Protein AF-A0A7W1CW77-F1 (afdb_monomer)

pLDDT: mean 70.78, std 20.77, range [27.81, 96.5]

Foldseek 3Di:
DDDDDDDDDDDDDDDDDDDDDDDDPPPPPVVVVPPPPDDDDDDDDDDDDDDDDDDDDDDDDDDDDDDDDDDDDDDDPAAAFPDQDWAFAADDPLWAFAVVVVVCQVVQAWEKAWEFEQDCPPPPDDPPDHGCCQVVVLLVVCCVVQVRYYYHYAYPVAQFDTDNDPGHRDVRHGHCPCVSVVDDAPGWMWTWGDDPPTITGNGTDHDDHDSVSVNVVSVVSSVDPRPFLAPPFQKEWPDWDADPVAFFTFKTKIWRQDQAKDWQAQKKKFWADPVRRHGDVPGFIKGFHDGDIHGHGDMFMEGCDQQDADPVRHTGRYYIDTRPPGGADAQIKMFTAGNVGRGNYIDTD

Sequence (349 aa):
MPDLRRAAGEKSIRRKRKGGSHAGIGVHLVLILGCLLLLAGCGGDESQAPVTPSQSPETTAPADTPESTPTENIEVGEGQAEATMDTPFKLNTDQPVPPNFEEAYGRRARIVVQFYKLDEDSLSYPQGLSVDRKVNKSIERLSSRYPTIEFFSYGIADPGPIGEEDESLQPGEYGTLPAQLGVGITPFVAMLAPSGDEYVVTNLFEGYVPRPVLSQALFDLAAVQVEDNTSDVNVTLDQVQTTDEGGGIEFFSVQNRGVEPVNLQGFTLKVLDPETAQVTPGAPGVTINSDIKVEKGQSVSIGRVPDIVDDEGKRVAGTFEGGTSLDLAPGDQIALLDSGGAVASTISI

Secondary structure (DSSP, 8-state):
------------------------TTSHHHHHHHTTSSS-------------------------PPPP-PPP-----TT--SB-S-EEE---TTS---HHHHHHHHTT--EEEEEE--S--TTTS-TT---THHHHHHHHHHHTT-TTSEEEEEETT-----SSSS-PPPBTB-TTHHHHTT--SSSEEEEEEEETTEEEEEEEEES---HHHHHHHHHHHHHS--S-SB-SS-EEEEEEEE-TTSBSEEEEEEEE-SSS-EE-TT-EEEEBPTTT-SB-TT--EEEE-S--EE-TT-EEEEESSTT-B-TTSPBPSEEEEE-TT--B-TT-EEEEE-SSS-EEEEEE-

Solvent-accessible surface area (backbone atoms only — not comparable to full-atom values): 21711 Å² total; per-residue (Å²): 139,82,88,85,85,91,83,89,83,89,83,88,83,81,86,87,90,84,87,85,81,91,85,79,90,85,59,70,79,65,62,67,69,64,73,81,78,81,88,79,91,85,89,89,87,88,84,86,85,89,84,87,84,89,85,85,82,81,93,80,87,84,81,86,87,81,84,92,76,84,84,72,86,75,81,79,55,96,54,53,53,80,33,81,54,72,38,81,44,76,89,66,80,95,44,43,52,35,68,73,56,53,50,39,57,75,67,55,42,37,38,35,44,34,41,31,47,78,74,84,58,90,85,78,65,67,94,86,70,75,55,28,58,66,48,50,63,32,51,70,64,45,49,84,74,39,86,83,44,48,81,48,75,33,46,77,87,40,44,61,56,74,61,97,62,95,68,76,65,54,98,58,27,39,36,44,47,52,65,78,72,71,58,90,61,72,28,29,40,44,32,36,39,41,51,87,101,41,30,22,34,54,32,35,31,69,48,88,48,49,59,69,52,56,55,45,55,51,49,53,58,68,66,51,76,51,81,57,64,51,35,92,56,46,34,38,64,78,49,76,41,64,32,97,91,54,34,28,68,40,36,36,29,45,28,26,74,39,88,61,70,43,70,48,43,53,19,30,41,32,48,33,40,90,91,74,75,39,76,52,91,87,54,46,33,34,33,25,75,33,91,40,77,36,47,59,70,36,66,48,39,38,12,60,48,70,84,41,64,48,98,88,72,44,66,31,75,33,33,40,46,73,36,88,77,31,70,59,52,82,74,42,40,36,31,37,20,39,69,90,63,23,41,34,27,68,51,72,79

Mean predicted aligned error: 20.77 Å

Structure (mmCIF, N/CA/C/O backbone):
data_AF-A0A7W1CW77-F1
#
_entry.id   AF-A0A7W1CW77-F1
#
loop_
_atom_site.group_PDB
_atom_site.id
_atom_site.type_symbol
_atom_site.label_atom_id
_atom_site.label_alt_id
_atom_site.label_comp_id
_atom_site.label_asym_id
_atom_site.label_entity_id
_atom_site.label_seq_id
_atom_site.pdbx_PDB_ins_code
_atom_site.Cartn_x
_atom_site.Cartn_y
_atom_site.Cartn_z
_atom_site.occupancy
_atom_site.B_iso_or_equiv
_atom_site.auth_seq_id
_atom_site.auth_comp_id
_atom_site.auth_asym_id
_atom_site.auth_atom_id
_atom_site.pdbx_PDB_model_num
ATOM 1 N N . MET A 1 1 ? -8.825 -56.689 -25.215 1.00 32.50 1 MET A N 1
ATOM 2 C CA . MET A 1 1 ? -8.134 -57.949 -24.847 1.00 32.50 1 MET A CA 1
ATOM 3 C C . MET A 1 1 ? -7.945 -58.788 -26.104 1.00 32.50 1 MET A C 1
ATOM 5 O O . MET A 1 1 ? -8.820 -58.674 -26.959 1.00 32.50 1 MET A O 1
ATOM 9 N N . PRO A 1 2 ? -6.914 -59.649 -26.206 1.00 45.81 2 PRO A N 1
ATOM 10 C CA . PRO A 1 2 ? -5.796 -59.857 -25.272 1.00 45.81 2 PRO A CA 1
ATOM 11 C C . PRO A 1 2 ? -4.400 -59.571 -25.889 1.00 45.81 2 PRO A C 1
ATOM 13 O O . PRO A 1 2 ? -4.285 -59.118 -27.024 1.00 45.81 2 PRO A O 1
ATOM 16 N N . ASP A 1 3 ? -3.355 -59.805 -25.092 1.00 39.38 3 ASP A N 1
ATOM 17 C CA . ASP A 1 3 ? -1.914 -59.659 -25.364 1.00 39.38 3 ASP A CA 1
ATOM 18 C C . ASP A 1 3 ? -1.346 -60.505 -26.530 1.00 39.38 3 ASP A C 1
ATOM 20 O O . ASP A 1 3 ? -1.932 -61.520 -26.897 1.00 39.38 3 ASP A O 1
ATOM 24 N N . LEU A 1 4 ? -0.095 -60.209 -26.953 1.00 43.81 4 LEU A N 1
ATOM 25 C CA . LEU A 1 4 ? 1.038 -61.149 -26.743 1.00 43.81 4 LEU A CA 1
ATOM 26 C C . LEU A 1 4 ? 2.463 -60.558 -26.958 1.00 43.81 4 LEU A C 1
ATOM 28 O O . LEU A 1 4 ? 3.046 -60.584 -28.034 1.00 43.81 4 LEU A O 1
ATOM 32 N N . ARG A 1 5 ? 3.044 -60.078 -25.853 1.00 38.16 5 ARG A N 1
ATOM 33 C CA . ARG A 1 5 ? 4.422 -60.308 -25.343 1.00 38.16 5 ARG A CA 1
ATOM 34 C C . ARG A 1 5 ? 5.606 -60.685 -26.290 1.00 38.16 5 ARG A C 1
ATOM 36 O O . ARG A 1 5 ? 5.776 -61.842 -26.650 1.00 38.16 5 ARG A O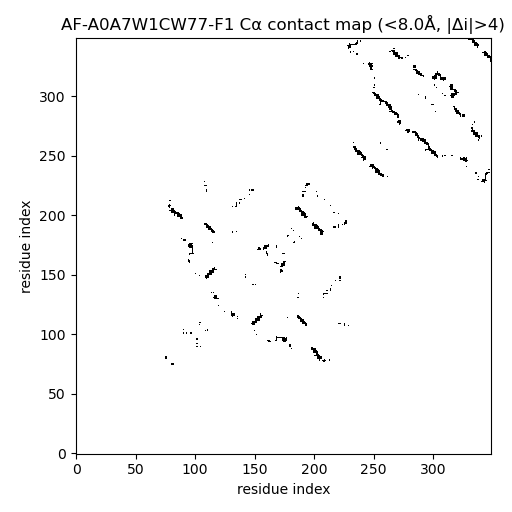 1
ATOM 43 N N . ARG A 1 6 ? 6.602 -59.777 -26.312 1.00 39.69 6 ARG A N 1
ATOM 44 C CA . ARG A 1 6 ? 7.982 -59.946 -25.753 1.00 39.69 6 ARG A CA 1
ATOM 45 C C . ARG A 1 6 ? 9.008 -60.918 -26.402 1.00 39.69 6 ARG A C 1
ATOM 47 O O . ARG A 1 6 ? 9.097 -62.076 -26.008 1.00 39.69 6 ARG A O 1
ATOM 54 N N . ALA A 1 7 ? 9.978 -60.347 -27.130 1.00 38.97 7 ALA A N 1
ATOM 55 C CA . ALA A 1 7 ? 11.424 -60.673 -27.083 1.00 38.97 7 ALA A CA 1
ATOM 56 C C . ALA A 1 7 ? 12.209 -59.429 -27.585 1.00 38.97 7 ALA A C 1
ATOM 58 O O . ALA A 1 7 ? 11.755 -58.806 -28.536 1.00 38.97 7 ALA A O 1
ATOM 59 N N . ALA A 1 8 ? 13.264 -58.875 -26.969 1.00 37.78 8 ALA A N 1
ATOM 60 C CA . ALA A 1 8 ? 14.457 -59.426 -26.303 1.00 37.78 8 ALA A CA 1
ATOM 61 C C . ALA A 1 8 ? 15.460 -60.056 -27.296 1.00 37.78 8 ALA A C 1
ATOM 63 O O . ALA A 1 8 ? 15.286 -61.195 -27.716 1.00 37.78 8 ALA A O 1
ATOM 64 N N . GLY A 1 9 ? 16.508 -59.306 -27.673 1.00 30.89 9 GLY A N 1
ATOM 65 C CA . GLY A 1 9 ? 17.447 -59.690 -28.740 1.00 30.89 9 GLY A CA 1
ATOM 66 C C . GLY A 1 9 ? 18.707 -58.818 -28.809 1.00 30.89 9 GLY A C 1
ATOM 67 O O . GLY A 1 9 ? 18.938 -58.127 -29.795 1.00 30.89 9 GLY A O 1
ATOM 68 N N . GLU A 1 10 ? 19.512 -58.829 -27.749 1.00 35.56 10 GLU A N 1
ATOM 69 C CA . GLU A 1 10 ? 20.797 -58.120 -27.666 1.00 35.56 10 GLU A CA 1
ATOM 70 C C . GLU A 1 10 ? 21.845 -58.679 -28.654 1.00 35.56 10 GLU A C 1
ATOM 72 O O . GLU A 1 10 ? 22.009 -59.899 -28.759 1.00 35.56 10 GLU A O 1
ATOM 77 N N . LYS A 1 11 ? 22.621 -57.806 -29.323 1.00 37.06 11 LYS A N 1
ATOM 78 C CA . LYS A 1 11 ? 23.943 -58.172 -29.871 1.00 37.06 11 LYS A CA 1
ATOM 79 C C . LYS A 1 11 ? 24.846 -56.970 -30.152 1.00 37.06 11 LYS A C 1
ATOM 81 O O . LYS A 1 11 ? 24.487 -56.056 -30.884 1.00 37.06 11 LYS A O 1
ATOM 86 N N . SER A 1 12 ? 26.058 -57.012 -29.604 1.00 34.34 12 SER A N 1
ATOM 87 C CA . SER A 1 12 ? 27.097 -55.992 -29.776 1.00 34.34 12 SER A CA 1
ATOM 88 C C . SER A 1 12 ? 28.084 -56.354 -30.897 1.00 34.34 12 SER A C 1
ATOM 90 O O . SER A 1 12 ? 28.488 -57.509 -31.025 1.00 34.34 12 SER A O 1
ATOM 92 N N . ILE A 1 13 ? 28.540 -55.365 -31.684 1.00 37.94 13 ILE A N 1
ATOM 93 C CA . ILE A 1 13 ? 29.669 -55.530 -32.626 1.00 37.94 13 ILE A CA 1
ATOM 94 C C . ILE A 1 13 ? 30.757 -54.468 -32.393 1.00 37.94 13 ILE A C 1
ATOM 96 O O . ILE A 1 13 ? 30.840 -53.413 -33.011 1.00 37.94 13 ILE A O 1
ATOM 100 N N . ARG A 1 14 ? 31.614 -54.825 -31.439 1.00 32.09 14 ARG A N 1
ATOM 101 C CA . ARG A 1 14 ? 33.058 -54.562 -31.310 1.00 32.09 14 ARG A CA 1
ATOM 102 C C . ARG A 1 14 ? 33.758 -53.729 -32.419 1.00 32.09 14 ARG A C 1
ATOM 104 O O . ARG A 1 14 ? 33.986 -54.217 -33.517 1.00 32.09 14 ARG A O 1
ATOM 111 N N . ARG A 1 15 ? 34.281 -52.561 -32.008 1.00 29.33 15 ARG A N 1
ATOM 112 C CA . ARG A 1 15 ? 35.547 -51.880 -32.410 1.00 29.33 15 ARG A CA 1
ATOM 113 C C . ARG A 1 15 ? 36.090 -52.036 -33.850 1.00 29.33 15 ARG A C 1
ATOM 115 O O . ARG A 1 15 ? 36.536 -53.112 -34.242 1.00 29.33 15 ARG A O 1
ATOM 122 N N . LYS A 1 16 ? 36.463 -50.893 -34.443 1.00 32.47 16 LYS A N 1
ATOM 123 C CA . LYS A 1 16 ? 37.716 -50.755 -35.222 1.00 32.47 16 LYS A CA 1
ATOM 124 C C . LYS A 1 16 ? 38.588 -49.666 -34.576 1.00 32.47 16 LYS A C 1
ATOM 126 O O . LYS A 1 16 ? 38.056 -48.651 -34.143 1.00 32.47 16 LYS A O 1
ATOM 131 N N . ARG A 1 17 ? 39.904 -49.891 -34.431 1.00 31.53 17 ARG A N 1
ATOM 132 C CA . ARG A 1 17 ? 40.830 -49.007 -33.682 1.00 31.53 17 ARG A CA 1
ATOM 133 C C . ARG A 1 17 ? 42.074 -48.676 -34.517 1.00 31.53 17 ARG A C 1
ATOM 135 O O . ARG A 1 17 ? 42.871 -49.566 -34.796 1.00 31.53 17 ARG A O 1
ATOM 142 N N . LYS A 1 18 ? 42.233 -47.400 -34.868 1.00 34.19 18 LYS A N 1
ATOM 143 C CA . LYS A 1 18 ? 43.434 -46.710 -35.385 1.00 34.19 18 LYS A CA 1
ATOM 144 C C . LYS A 1 18 ? 43.168 -45.207 -35.180 1.00 34.19 18 LYS A C 1
ATOM 146 O O . LYS A 1 18 ? 42.044 -44.794 -35.422 1.00 34.19 18 LYS A O 1
ATOM 151 N N . GLY A 1 19 ? 44.097 -44.362 -34.744 1.00 30.08 19 GLY A N 1
ATOM 152 C CA . GLY A 1 19 ? 45.458 -44.610 -34.258 1.00 30.08 19 GLY A CA 1
ATOM 153 C C . GLY A 1 19 ? 46.286 -43.327 -34.384 1.00 30.08 19 GLY A C 1
ATOM 154 O O . GLY A 1 19 ? 46.505 -42.879 -35.501 1.00 30.08 19 GLY A O 1
ATOM 155 N N . GLY A 1 20 ? 46.719 -42.743 -33.265 1.00 31.25 20 GLY A N 1
ATOM 156 C CA . GLY A 1 20 ? 47.466 -41.480 -33.205 1.00 31.25 20 GLY A CA 1
ATOM 157 C C . GLY A 1 20 ? 48.067 -41.281 -31.809 1.00 31.25 20 GLY A C 1
ATOM 158 O O . GLY A 1 20 ? 47.538 -41.833 -30.842 1.00 31.25 20 GLY A O 1
ATOM 159 N N . SER A 1 21 ? 49.191 -40.568 -31.716 1.00 35.22 21 SER A N 1
ATOM 160 C CA . SER A 1 21 ? 50.096 -40.613 -30.556 1.00 35.22 21 SER A CA 1
ATOM 161 C C . SER A 1 21 ? 50.156 -39.323 -29.734 1.00 35.22 21 SER A C 1
ATOM 163 O O . SER A 1 21 ? 50.112 -38.228 -30.276 1.00 35.22 21 SER A O 1
ATOM 165 N N . HIS A 1 22 ? 50.352 -39.515 -28.426 1.00 38.09 22 HIS A N 1
ATOM 166 C CA . HIS A 1 22 ? 51.138 -38.710 -27.478 1.00 38.09 22 HIS A CA 1
ATOM 167 C C . HIS A 1 22 ? 51.534 -37.258 -27.841 1.00 38.09 22 HIS A C 1
ATOM 169 O O . HIS A 1 22 ? 52.482 -37.049 -28.592 1.00 38.09 22 HIS A O 1
ATOM 175 N N . ALA A 1 23 ? 50.970 -36.291 -27.107 1.00 40.06 23 ALA A N 1
ATOM 176 C CA . ALA A 1 23 ? 51.664 -35.108 -26.567 1.00 40.06 23 ALA A CA 1
ATOM 177 C C . ALA A 1 23 ? 50.816 -34.478 -25.433 1.00 40.06 23 ALA A C 1
ATOM 179 O O . ALA A 1 23 ? 49.601 -34.654 -25.430 1.00 40.06 23 ALA A O 1
ATOM 180 N N . GLY A 1 24 ? 51.424 -33.747 -24.481 1.00 41.81 24 GLY A N 1
ATOM 181 C CA . GLY A 1 24 ? 50.700 -32.751 -23.657 1.00 41.81 24 GLY A CA 1
ATOM 182 C C . GLY A 1 24 ? 50.803 -32.815 -22.120 1.00 41.81 24 GLY A C 1
ATOM 183 O O . GLY A 1 24 ? 50.672 -31.781 -21.479 1.00 41.81 24 GLY A O 1
ATOM 184 N N . ILE A 1 25 ? 51.084 -33.963 -21.491 1.00 49.53 25 ILE A N 1
ATOM 185 C CA . ILE A 1 25 ? 50.976 -34.107 -20.011 1.00 49.53 25 ILE A CA 1
ATOM 186 C C . ILE A 1 25 ? 52.221 -33.574 -19.244 1.00 49.53 25 ILE A C 1
ATOM 188 O O . ILE A 1 25 ? 52.264 -33.568 -18.019 1.00 49.53 25 ILE A O 1
ATOM 192 N N . GLY A 1 26 ? 53.244 -33.075 -19.948 1.00 44.78 26 GLY A N 1
ATOM 193 C CA . GLY A 1 26 ? 54.562 -32.747 -19.377 1.00 44.78 26 GLY A CA 1
ATOM 194 C C . GLY A 1 26 ? 54.811 -31.304 -18.909 1.00 44.78 26 GLY A C 1
ATOM 195 O O . GLY A 1 26 ? 55.956 -31.000 -18.595 1.00 44.78 26 GLY A O 1
ATOM 196 N N . VAL A 1 27 ? 53.815 -30.406 -18.899 1.00 49.03 27 VAL A N 1
ATOM 197 C CA . VAL A 1 27 ? 54.055 -28.949 -18.716 1.00 49.03 27 VAL A CA 1
ATOM 198 C C . VAL A 1 27 ? 53.512 -28.377 -17.396 1.00 49.03 27 VAL A C 1
ATOM 200 O O . VAL A 1 27 ? 54.157 -27.528 -16.785 1.00 49.03 27 VAL A O 1
ATOM 203 N N . HIS A 1 28 ? 52.364 -28.846 -16.898 1.00 46.53 28 HIS A N 1
ATOM 204 C CA . HIS A 1 28 ? 51.680 -28.188 -15.770 1.00 46.53 28 HIS A CA 1
ATOM 205 C C . HIS A 1 28 ? 52.326 -28.385 -14.385 1.00 46.53 28 HIS A C 1
ATOM 207 O O . HIS A 1 28 ? 52.021 -27.628 -13.468 1.00 46.53 28 HIS A O 1
ATOM 213 N N . LEU A 1 29 ? 53.228 -29.358 -14.214 1.00 46.12 29 LEU A N 1
ATOM 214 C CA . LEU A 1 29 ? 53.777 -29.711 -12.893 1.00 46.12 29 LEU A CA 1
ATOM 215 C C . LEU A 1 29 ? 54.950 -28.810 -12.451 1.00 46.12 29 LEU A C 1
ATOM 217 O O . LEU A 1 29 ? 55.228 -28.708 -11.262 1.00 46.12 29 LEU A O 1
ATOM 221 N N . VAL A 1 30 ? 55.608 -28.107 -13.382 1.00 52.41 30 VAL A N 1
ATOM 222 C CA . VAL A 1 30 ? 56.720 -27.184 -13.065 1.00 52.41 30 VAL A CA 1
ATOM 223 C C . VAL A 1 30 ? 56.210 -25.802 -12.636 1.00 52.41 30 VAL A C 1
ATOM 225 O O . VAL A 1 30 ? 56.800 -25.163 -11.771 1.00 52.41 30 VAL A O 1
ATOM 228 N N . LEU A 1 31 ? 55.093 -25.345 -13.211 1.00 48.19 31 LEU A N 1
ATOM 229 C CA . LEU A 1 31 ? 54.607 -23.969 -13.047 1.00 48.19 31 LEU A CA 1
ATOM 230 C C . LEU A 1 31 ? 53.984 -23.723 -11.657 1.00 48.19 31 LEU A C 1
ATOM 232 O O . LEU A 1 31 ? 54.137 -22.646 -11.092 1.00 48.19 31 LEU A O 1
ATOM 236 N N . ILE A 1 32 ? 53.365 -24.748 -11.060 1.00 55.66 32 ILE A N 1
ATOM 237 C CA . ILE A 1 32 ? 52.735 -24.668 -9.727 1.00 55.66 32 ILE A CA 1
ATOM 238 C C . ILE A 1 32 ? 53.777 -24.534 -8.599 1.00 55.66 32 ILE A C 1
ATOM 240 O O . ILE A 1 32 ? 53.505 -23.900 -7.582 1.00 55.66 32 ILE A O 1
ATOM 244 N N . LEU A 1 33 ? 54.986 -25.080 -8.776 1.00 46.88 33 LEU A N 1
ATOM 245 C CA . LEU A 1 33 ? 56.033 -25.053 -7.747 1.00 46.88 33 LEU A CA 1
ATOM 246 C C . LEU A 1 33 ? 56.747 -23.688 -7.643 1.00 46.88 33 LEU A C 1
ATOM 248 O O . LEU A 1 33 ? 57.357 -23.396 -6.618 1.00 46.88 33 LEU A O 1
ATOM 252 N N . GLY A 1 34 ? 56.658 -22.840 -8.676 1.00 47.44 34 GLY A N 1
ATOM 253 C CA . GLY A 1 34 ? 57.331 -21.534 -8.714 1.00 47.44 34 GLY A CA 1
ATOM 254 C C . GLY A 1 34 ? 56.632 -20.417 -7.928 1.00 47.44 34 GLY A C 1
ATOM 255 O O . GLY A 1 34 ? 57.296 -19.507 -7.441 1.00 47.44 34 GLY A O 1
ATOM 256 N N . CYS A 1 35 ? 55.306 -20.473 -7.770 1.00 46.19 35 CYS A N 1
ATOM 257 C CA . CYS A 1 35 ? 54.532 -19.376 -7.169 1.00 46.19 35 CYS A CA 1
ATOM 258 C C . CYS A 1 35 ? 54.482 -19.390 -5.628 1.00 46.19 35 CYS A C 1
ATOM 260 O O . CYS A 1 35 ? 54.032 -18.417 -5.031 1.00 46.19 35 CYS A O 1
ATOM 262 N N . LEU A 1 36 ? 54.943 -20.460 -4.972 1.00 46.31 36 LEU A N 1
ATOM 263 C CA . LEU A 1 36 ? 54.823 -20.657 -3.516 1.00 46.31 36 LEU A CA 1
ATOM 264 C C . LEU A 1 36 ? 56.003 -20.108 -2.682 1.00 46.31 36 LEU A C 1
ATOM 266 O O . LEU A 1 36 ? 56.077 -20.386 -1.488 1.00 46.31 36 LEU A O 1
ATOM 270 N N . LEU A 1 37 ? 56.929 -19.346 -3.281 1.00 51.22 37 LEU A N 1
ATOM 271 C CA . LEU A 1 37 ? 58.212 -18.972 -2.654 1.00 51.22 37 LEU A CA 1
ATOM 272 C C . LEU A 1 37 ? 58.570 -17.469 -2.680 1.00 51.22 37 LEU A C 1
ATOM 274 O O . LEU A 1 37 ? 59.718 -17.131 -2.408 1.00 51.22 37 LEU A O 1
ATOM 278 N N . LEU A 1 38 ? 57.635 -16.558 -2.994 1.00 51.00 38 LEU A N 1
ATOM 279 C CA . LEU A 1 38 ? 57.971 -15.137 -3.242 1.00 51.00 38 LEU A CA 1
ATOM 280 C C . LEU A 1 38 ? 57.310 -14.067 -2.351 1.00 51.00 38 LEU A C 1
ATOM 282 O O . LEU A 1 38 ? 57.686 -12.906 -2.476 1.00 51.00 38 LEU A O 1
ATOM 286 N N . LEU A 1 39 ? 56.382 -14.400 -1.445 1.00 48.44 39 LEU A N 1
ATOM 287 C CA . LEU A 1 39 ? 55.733 -13.409 -0.561 1.00 48.44 39 LEU A CA 1
ATOM 288 C C . LEU A 1 39 ? 55.654 -13.872 0.903 1.00 48.44 39 LEU A C 1
ATOM 290 O O . LEU A 1 39 ? 54.583 -13.937 1.501 1.00 48.44 39 LEU A O 1
ATOM 294 N N . ALA A 1 40 ? 56.812 -14.176 1.492 1.00 47.56 40 ALA A N 1
ATOM 295 C CA . ALA A 1 40 ? 56.950 -14.412 2.927 1.00 47.56 40 ALA A CA 1
ATOM 296 C C . ALA A 1 40 ? 58.157 -13.645 3.502 1.00 47.56 40 ALA A C 1
ATOM 298 O O . ALA A 1 40 ? 59.298 -13.962 3.178 1.00 47.56 40 ALA A O 1
ATOM 299 N N . GLY A 1 41 ? 57.891 -12.690 4.404 1.00 33.09 41 GLY A N 1
ATOM 300 C CA . GLY A 1 41 ? 58.867 -12.197 5.388 1.00 33.09 41 GLY A CA 1
ATOM 301 C C . GLY A 1 41 ? 59.519 -10.827 5.147 1.00 33.09 41 GLY A C 1
ATOM 302 O O . GLY A 1 41 ? 60.635 -10.764 4.646 1.00 33.09 41 GLY A O 1
ATOM 303 N N . CYS A 1 42 ? 58.879 -9.758 5.641 1.00 48.28 42 CYS A N 1
ATOM 304 C CA . CYS A 1 42 ? 59.505 -8.636 6.374 1.00 48.28 42 CYS A CA 1
ATOM 305 C C . CYS A 1 42 ? 58.383 -7.749 6.978 1.00 48.28 42 CYS A C 1
ATOM 307 O O . CYS A 1 42 ? 57.418 -7.482 6.270 1.00 48.28 42 CYS A O 1
ATOM 309 N N . GLY A 1 43 ? 58.387 -7.265 8.228 1.00 30.27 43 GLY A N 1
ATOM 310 C CA . GLY A 1 43 ? 59.299 -7.505 9.356 1.00 30.27 43 GLY A CA 1
ATOM 311 C C . GLY A 1 43 ? 59.677 -6.213 10.102 1.00 30.27 43 GLY A C 1
ATOM 312 O O . GLY A 1 43 ? 60.627 -5.555 9.691 1.00 30.27 43 GLY A O 1
ATOM 313 N N . GLY A 1 44 ? 58.983 -5.858 11.195 1.00 27.81 44 GLY A N 1
ATOM 314 C CA . GLY A 1 44 ? 59.345 -4.705 12.043 1.00 27.81 44 GLY A CA 1
ATOM 315 C C . GLY A 1 44 ? 58.270 -4.274 13.058 1.00 27.81 44 GLY A C 1
ATOM 316 O O . GLY A 1 44 ? 57.089 -4.293 12.737 1.00 27.81 44 GLY A O 1
ATOM 317 N N . ASP A 1 45 ? 58.720 -3.871 14.250 1.00 36.62 45 ASP A N 1
ATOM 318 C CA . ASP A 1 45 ? 57.976 -3.435 15.456 1.00 36.62 45 ASP A CA 1
ATOM 319 C C . ASP A 1 45 ? 58.869 -2.385 16.192 1.00 36.62 45 ASP A C 1
ATOM 321 O O . ASP A 1 45 ? 59.972 -2.112 15.709 1.00 36.62 45 ASP A O 1
ATOM 325 N N . GLU A 1 46 ? 58.545 -1.701 17.299 1.00 38.03 46 GLU A N 1
ATOM 326 C CA . GLU A 1 46 ? 57.492 -1.808 18.335 1.00 38.03 46 GLU A CA 1
ATOM 327 C C . GLU A 1 46 ? 56.914 -0.405 18.668 1.00 38.03 46 GLU A C 1
ATOM 329 O O . GLU A 1 46 ? 57.612 0.582 18.424 1.00 38.03 46 GLU A O 1
ATOM 334 N N . SER A 1 47 ? 55.738 -0.292 19.331 1.00 34.38 47 SER A N 1
ATOM 335 C CA . SER A 1 47 ? 55.528 0.538 20.565 1.00 34.38 47 SER A CA 1
ATOM 336 C C . SER A 1 47 ? 54.063 0.863 20.959 1.00 34.38 47 SER A C 1
ATOM 338 O O . SER A 1 47 ? 53.314 1.471 20.206 1.00 34.38 47 SER A O 1
ATOM 340 N N . GLN A 1 48 ? 53.730 0.541 22.219 1.00 35.31 48 GLN A N 1
ATOM 341 C CA . GLN A 1 48 ? 52.801 1.171 23.194 1.00 35.31 48 GLN A CA 1
ATOM 342 C C . GLN A 1 48 ? 51.600 2.073 22.780 1.00 35.31 48 GLN A C 1
ATOM 344 O O . GLN A 1 48 ? 51.750 3.154 22.221 1.00 35.31 48 GLN A O 1
ATOM 349 N N . ALA A 1 49 ? 50.421 1.727 23.322 1.00 38.84 49 ALA A N 1
ATOM 350 C CA . ALA A 1 49 ? 49.304 2.635 23.672 1.00 38.84 49 ALA A CA 1
ATOM 351 C C . ALA A 1 49 ? 49.488 3.211 25.112 1.00 38.84 49 ALA A C 1
ATOM 353 O O . ALA A 1 49 ? 50.384 2.706 25.803 1.00 38.84 49 ALA A O 1
ATOM 354 N N . PRO A 1 50 ? 48.665 4.159 25.654 1.00 47.09 50 PRO A N 1
ATOM 355 C CA . PRO A 1 50 ? 47.396 4.776 25.188 1.00 47.09 50 PRO A CA 1
ATOM 356 C C . PRO A 1 50 ? 47.515 6.340 25.063 1.00 47.09 50 PRO A C 1
ATOM 358 O O . PRO A 1 50 ? 48.619 6.788 24.786 1.00 47.09 50 PRO A O 1
ATOM 361 N N . VAL A 1 51 ? 46.535 7.271 25.166 1.00 33.53 51 VAL A N 1
ATOM 362 C CA . VAL A 1 51 ? 45.169 7.356 25.765 1.00 33.53 51 VAL A CA 1
ATOM 363 C C . VAL A 1 51 ? 44.301 8.466 25.117 1.00 33.53 51 VAL A C 1
ATOM 365 O O . VAL A 1 51 ? 44.830 9.444 24.599 1.00 33.53 51 VAL A O 1
ATOM 368 N N . THR A 1 52 ? 42.970 8.367 25.251 1.00 34.56 52 THR A N 1
ATOM 369 C CA . THR A 1 52 ? 41.954 9.440 25.054 1.00 34.56 52 THR A CA 1
ATOM 370 C C . THR A 1 52 ? 41.770 10.256 26.359 1.00 34.56 52 THR A C 1
ATOM 372 O O . THR A 1 52 ? 41.956 9.655 27.422 1.00 34.56 52 THR A O 1
ATOM 375 N N . PRO A 1 53 ? 41.391 11.566 26.358 1.00 41.31 53 PRO A N 1
ATOM 376 C CA . PRO A 1 53 ? 40.071 12.014 25.864 1.00 41.31 53 PRO A CA 1
ATOM 377 C C . PRO A 1 53 ? 39.959 13.432 25.224 1.00 41.31 53 PRO A C 1
ATOM 379 O O . PRO A 1 53 ? 40.738 14.330 25.505 1.00 41.31 53 PRO A O 1
ATOM 382 N N . SER A 1 54 ? 38.857 13.624 24.481 1.00 36.50 54 SER A N 1
ATOM 383 C CA . SER A 1 54 ? 38.046 14.854 24.307 1.00 36.50 54 SER A CA 1
ATOM 384 C C . SER A 1 54 ? 38.690 16.213 23.957 1.00 36.50 54 SER A C 1
ATOM 386 O O . SER A 1 54 ? 39.316 16.860 24.795 1.00 36.50 54 SER A O 1
ATOM 388 N N . GLN A 1 55 ? 38.305 16.754 22.793 1.00 32.72 55 GLN A N 1
ATOM 389 C CA . GLN A 1 55 ? 38.042 18.190 22.619 1.00 32.72 55 GLN A CA 1
ATOM 390 C C . GLN A 1 55 ? 36.992 18.423 21.516 1.00 32.72 55 GLN A C 1
ATOM 392 O O . GLN A 1 55 ? 37.005 17.752 20.488 1.00 32.72 55 GLN A O 1
ATOM 397 N N . SER A 1 56 ? 36.088 19.378 21.747 1.00 39.22 56 SER A N 1
ATOM 398 C CA . SER A 1 56 ? 35.189 19.978 20.747 1.00 39.22 56 SER A CA 1
ATOM 399 C C . SER A 1 56 ? 35.690 21.394 20.446 1.00 39.22 56 SER A C 1
ATOM 401 O O . SER A 1 56 ? 36.310 21.995 21.332 1.00 39.22 56 SER A O 1
ATOM 403 N N . PRO A 1 57 ? 35.438 21.935 19.242 1.00 41.16 57 PRO A N 1
ATOM 404 C CA . PRO A 1 57 ? 34.749 23.227 19.236 1.00 41.16 57 PRO A CA 1
ATOM 405 C C . PRO A 1 57 ? 33.700 23.434 18.122 1.00 41.16 57 PRO A C 1
ATOM 407 O O . PRO A 1 57 ? 33.908 23.121 16.956 1.00 41.16 57 PRO A O 1
ATOM 410 N N . GLU A 1 58 ? 32.613 24.079 18.548 1.00 29.73 58 GLU A N 1
ATOM 411 C CA . GLU A 1 58 ? 31.940 25.232 17.920 1.00 29.73 58 GLU A CA 1
ATOM 412 C C . GLU A 1 58 ? 31.354 25.149 16.495 1.00 29.73 58 GLU A C 1
ATOM 414 O O . GLU A 1 58 ? 32.022 25.231 15.466 1.00 29.73 58 GLU A O 1
ATOM 419 N N . THR A 1 59 ? 30.019 25.206 16.477 1.00 38.16 59 THR A N 1
ATOM 420 C CA . THR A 1 59 ? 29.176 25.720 15.392 1.00 38.16 59 THR A CA 1
ATOM 421 C C . THR A 1 59 ? 29.729 27.007 14.773 1.00 38.16 59 THR A C 1
ATOM 423 O O . THR A 1 59 ? 29.861 28.018 15.459 1.00 38.16 59 THR A O 1
ATOM 426 N N . THR A 1 60 ? 29.917 27.016 13.453 1.00 31.34 60 THR A N 1
ATOM 427 C CA . THR A 1 60 ? 30.084 28.245 12.659 1.00 31.34 60 THR A CA 1
ATOM 428 C C . THR A 1 60 ? 29.017 28.283 11.570 1.00 31.34 60 THR A C 1
ATOM 430 O O . THR A 1 60 ? 28.928 27.360 10.766 1.00 31.34 60 THR A O 1
ATOM 433 N N . ALA A 1 61 ? 28.214 29.347 11.534 1.00 39.72 61 ALA A N 1
ATOM 434 C CA . ALA A 1 61 ? 27.252 29.594 10.464 1.00 39.72 61 ALA A CA 1
ATOM 435 C C . ALA A 1 61 ? 27.830 30.600 9.453 1.00 39.72 61 ALA A C 1
ATOM 437 O O . ALA A 1 61 ? 28.354 31.632 9.879 1.00 39.72 61 ALA A O 1
ATOM 438 N N . PRO A 1 62 ? 27.689 30.363 8.140 1.00 37.50 62 PRO A N 1
ATOM 439 C CA . PRO A 1 62 ? 27.773 31.402 7.121 1.00 37.50 62 PRO A CA 1
ATOM 440 C C . PRO A 1 62 ? 26.374 31.894 6.727 1.00 37.50 62 PRO A C 1
ATOM 442 O O . PRO A 1 62 ? 25.424 31.116 6.650 1.00 37.50 62 PRO A O 1
ATOM 445 N N . ALA A 1 63 ? 26.273 33.187 6.433 1.00 37.75 63 ALA A N 1
ATOM 446 C CA . ALA A 1 63 ? 25.195 33.749 5.626 1.00 37.75 63 ALA A CA 1
ATOM 447 C C . ALA A 1 63 ? 25.688 33.961 4.176 1.00 37.75 63 ALA A C 1
ATOM 449 O O . ALA A 1 63 ? 26.812 33.590 3.841 1.00 37.75 63 ALA A O 1
ATOM 450 N N . ASP A 1 64 ? 24.851 34.624 3.379 1.00 30.20 64 ASP A N 1
ATOM 451 C CA . ASP A 1 64 ? 25.120 35.215 2.062 1.00 30.20 64 ASP A CA 1
ATOM 452 C C . ASP A 1 64 ? 25.196 34.273 0.840 1.00 30.20 64 ASP A C 1
ATOM 454 O O . ASP A 1 64 ? 26.133 33.512 0.604 1.00 30.20 64 ASP A O 1
ATOM 458 N N . THR A 1 65 ? 24.163 34.418 0.008 1.00 38.72 65 THR A N 1
ATOM 459 C CA . THR A 1 65 ? 23.952 33.814 -1.312 1.00 38.72 65 THR A CA 1
ATOM 460 C C . THR A 1 65 ? 24.834 34.452 -2.399 1.00 38.72 65 THR A C 1
ATOM 462 O O . THR A 1 65 ? 24.860 35.680 -2.495 1.00 38.72 65 THR A O 1
ATOM 465 N N . PRO A 1 66 ? 25.446 33.665 -3.305 1.00 32.56 66 PRO A N 1
ATOM 466 C CA . PRO A 1 66 ? 25.885 34.116 -4.629 1.00 32.56 66 PRO A CA 1
ATOM 467 C C . PRO A 1 66 ? 24.863 33.773 -5.733 1.00 32.56 66 PRO A C 1
ATOM 469 O O . PRO A 1 66 ? 24.068 32.845 -5.602 1.00 32.56 66 PRO A O 1
ATOM 472 N N . GLU A 1 67 ? 24.891 34.525 -6.834 1.00 30.05 67 GLU A N 1
ATOM 473 C CA . GLU A 1 67 ? 23.929 34.429 -7.944 1.00 30.05 67 GLU A CA 1
ATOM 474 C C . GLU A 1 67 ? 24.118 33.207 -8.866 1.00 30.05 67 GLU A C 1
ATOM 476 O O . GLU A 1 67 ? 25.192 32.616 -8.965 1.00 30.05 67 GLU A O 1
ATOM 481 N N . SER A 1 68 ? 23.053 32.870 -9.599 1.00 38.84 68 SER A N 1
ATOM 482 C CA . SER A 1 68 ? 22.977 31.746 -10.535 1.00 38.84 68 SER A CA 1
ATOM 483 C C . SER A 1 68 ? 23.962 31.830 -11.709 1.00 38.84 68 SER A C 1
ATOM 485 O O . SER A 1 68 ? 24.046 32.838 -12.408 1.00 38.84 68 SER A O 1
ATOM 487 N N . THR A 1 69 ? 24.603 30.711 -12.041 1.00 28.61 69 THR A N 1
ATOM 488 C CA . THR A 1 69 ? 25.076 30.377 -13.404 1.00 28.61 69 THR A CA 1
ATOM 489 C C . THR A 1 69 ? 25.035 28.842 -13.569 1.00 28.61 69 THR A C 1
ATOM 491 O O . THR A 1 69 ? 24.825 28.154 -12.569 1.00 28.61 69 THR A O 1
ATOM 494 N N . PRO A 1 70 ? 25.058 28.283 -14.796 1.00 31.92 70 PRO A N 1
ATOM 495 C CA . PRO A 1 70 ? 24.460 26.973 -15.060 1.00 31.92 70 PRO A CA 1
ATOM 496 C C . PRO A 1 70 ? 25.263 25.809 -14.477 1.00 31.92 70 PRO A C 1
ATOM 498 O O . PRO A 1 70 ? 26.491 25.815 -14.509 1.00 31.92 70 PRO A O 1
ATOM 501 N N . THR A 1 71 ? 24.545 24.785 -14.014 1.00 33.62 71 THR A N 1
ATOM 502 C CA . THR A 1 71 ? 25.112 23.516 -13.550 1.00 33.62 71 THR A CA 1
ATOM 503 C C . THR A 1 71 ? 25.927 22.863 -14.668 1.00 33.62 71 THR A C 1
ATOM 505 O O . THR A 1 71 ? 25.384 22.546 -15.727 1.00 33.62 71 THR A O 1
ATOM 508 N N . GLU A 1 72 ? 27.228 22.664 -14.447 1.00 32.59 72 GLU A N 1
ATOM 509 C CA . GLU A 1 72 ? 28.048 21.820 -15.319 1.00 32.59 72 GLU A CA 1
ATOM 510 C C . GLU A 1 72 ? 27.587 20.358 -15.241 1.00 32.59 72 GLU A C 1
ATOM 512 O O . GLU A 1 72 ? 27.051 19.911 -14.226 1.00 32.59 72 GLU A O 1
ATOM 517 N N . ASN A 1 73 ? 27.826 19.601 -16.314 1.00 41.12 73 ASN A N 1
ATOM 518 C CA . ASN A 1 73 ? 27.536 18.170 -16.355 1.00 41.12 73 ASN A CA 1
ATOM 519 C C . ASN A 1 73 ? 28.389 17.445 -15.301 1.00 41.12 73 ASN A C 1
ATOM 521 O O . ASN A 1 73 ? 29.593 17.268 -15.495 1.00 41.12 73 ASN A O 1
ATOM 525 N N . ILE A 1 74 ? 27.771 17.012 -14.202 1.00 38.59 74 ILE A N 1
ATOM 526 C CA . ILE A 1 74 ? 28.427 16.140 -13.226 1.00 38.59 74 ILE A CA 1
ATOM 527 C C . ILE A 1 74 ? 28.599 14.766 -13.882 1.00 38.59 74 ILE A C 1
ATOM 529 O O . ILE A 1 74 ? 27.626 14.149 -14.308 1.00 38.59 74 ILE A O 1
ATOM 533 N N . GLU A 1 75 ? 29.842 14.298 -13.987 1.00 40.38 75 GLU A N 1
ATOM 534 C CA . GLU A 1 75 ? 30.170 12.995 -14.567 1.00 40.38 75 GLU A CA 1
ATOM 535 C C . GLU A 1 75 ? 29.680 11.875 -13.631 1.00 40.38 75 GLU A C 1
ATOM 537 O O . GLU A 1 75 ? 30.295 11.594 -12.601 1.00 40.38 75 GLU A O 1
ATOM 542 N N . VAL A 1 76 ? 28.533 11.272 -13.962 1.00 48.19 76 VAL A N 1
ATOM 543 C CA . VAL A 1 76 ? 27.911 10.195 -13.178 1.00 48.19 76 VAL A CA 1
ATOM 544 C C . VAL A 1 76 ? 28.809 8.954 -13.220 1.00 48.19 76 VAL A C 1
ATOM 546 O O . VAL A 1 76 ? 29.026 8.360 -14.277 1.00 48.19 76 VAL A O 1
ATOM 549 N N . GLY A 1 77 ? 29.341 8.543 -12.066 1.00 41.72 77 GLY A N 1
ATOM 550 C CA . GLY A 1 77 ? 30.182 7.351 -11.959 1.00 41.72 77 GLY A CA 1
ATOM 551 C C . GLY A 1 77 ? 29.399 6.052 -12.181 1.00 41.72 77 GLY A C 1
ATOM 552 O O . GLY A 1 77 ? 28.214 5.973 -11.859 1.00 41.72 77 GLY A O 1
ATOM 553 N N . GLU A 1 78 ? 30.066 5.005 -12.694 1.00 46.03 78 GLU A N 1
ATOM 554 C CA . GLU A 1 78 ? 29.436 3.711 -13.014 1.00 46.03 78 GLU A CA 1
ATOM 555 C C . GLU A 1 78 ? 28.585 3.155 -11.852 1.00 46.03 78 GLU A C 1
ATOM 557 O O . GLU A 1 78 ? 29.100 2.613 -10.871 1.00 46.03 78 GLU A O 1
ATOM 562 N N . GLY A 1 79 ? 27.258 3.221 -12.001 1.00 49.50 79 GLY A N 1
ATOM 563 C CA . GLY A 1 79 ? 26.308 2.687 -11.027 1.00 49.50 79 GLY A CA 1
ATOM 564 C C . GLY A 1 79 ? 25.916 3.635 -9.891 1.00 49.50 79 GLY A C 1
ATOM 565 O O . GLY A 1 79 ? 25.373 3.152 -8.900 1.00 49.50 79 GLY A O 1
ATOM 566 N N . GLN A 1 80 ? 26.158 4.942 -10.009 1.00 51.31 80 GLN A N 1
ATOM 567 C CA . GLN A 1 80 ? 25.419 5.945 -9.234 1.00 51.31 80 GLN A CA 1
ATOM 568 C C . GLN A 1 80 ? 24.010 6.147 -9.827 1.00 51.31 80 GLN A 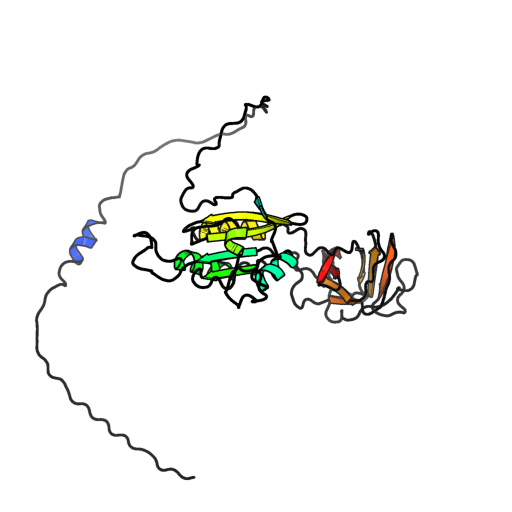C 1
ATOM 570 O O . GLN A 1 80 ? 23.789 5.862 -11.002 1.00 51.31 80 GLN A O 1
ATOM 575 N N . ALA A 1 81 ? 23.054 6.612 -9.019 1.00 57.72 81 ALA A N 1
ATOM 576 C CA . ALA A 1 81 ? 21.765 7.086 -9.525 1.00 57.72 81 ALA A CA 1
ATOM 577 C C . ALA A 1 81 ? 21.913 8.527 -10.035 1.00 57.72 81 ALA A C 1
ATOM 579 O O . ALA A 1 81 ? 22.608 9.331 -9.408 1.00 57.72 81 ALA A O 1
ATOM 580 N N . GLU A 1 82 ? 21.253 8.858 -11.143 1.00 58.78 82 GLU A N 1
ATOM 581 C CA . GLU A 1 82 ? 21.260 10.214 -11.707 1.00 58.78 82 GLU A CA 1
ATOM 582 C C . GLU A 1 82 ? 20.357 11.146 -10.889 1.00 58.78 82 GLU A C 1
ATOM 584 O O . GLU A 1 82 ? 20.745 12.267 -10.561 1.00 58.78 82 GLU A O 1
ATOM 589 N N . ALA A 1 83 ? 19.202 10.637 -10.448 1.00 58.09 83 ALA A N 1
ATOM 590 C CA . ALA A 1 83 ? 18.426 11.241 -9.372 1.00 58.09 83 ALA A CA 1
ATOM 591 C C . ALA A 1 83 ? 18.824 10.609 -8.028 1.00 58.09 83 ALA A C 1
ATOM 593 O O . ALA A 1 83 ? 18.562 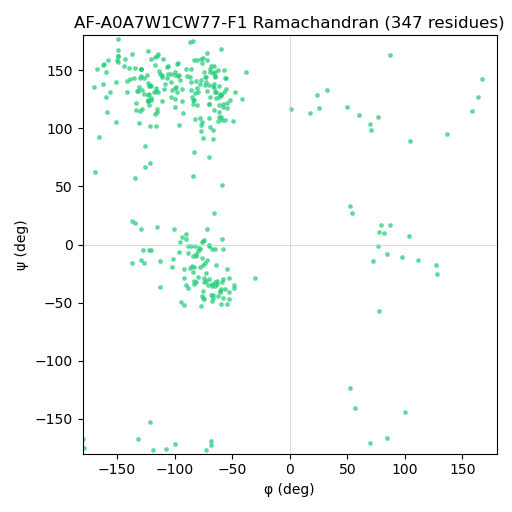9.432 -7.786 1.00 58.09 83 ALA A O 1
ATOM 594 N N . THR A 1 84 ? 19.443 11.413 -7.160 1.00 53.66 84 THR A N 1
ATOM 595 C CA . THR A 1 84 ? 19.645 11.143 -5.716 1.00 53.66 84 THR A CA 1
ATOM 596 C C . THR A 1 84 ? 18.890 12.153 -4.837 1.00 53.66 84 THR A C 1
ATOM 598 O O . THR A 1 84 ? 19.146 12.276 -3.641 1.00 53.66 84 THR A O 1
ATOM 601 N N . MET A 1 85 ? 17.960 12.892 -5.445 1.00 58.44 85 MET A N 1
ATOM 602 C CA . MET A 1 85 ? 17.002 13.779 -4.795 1.00 58.44 85 MET A CA 1
ATOM 603 C C . MET A 1 85 ? 15.609 13.414 -5.299 1.00 58.44 85 MET A C 1
ATOM 605 O O . MET A 1 85 ? 15.415 13.263 -6.509 1.00 58.44 85 MET A O 1
ATOM 609 N N . ASP A 1 86 ? 14.663 13.292 -4.370 1.00 76.06 86 ASP A N 1
ATOM 610 C CA . ASP A 1 86 ? 13.280 12.908 -4.644 1.00 76.06 86 ASP A CA 1
ATOM 611 C C . ASP A 1 86 ? 12.642 13.864 -5.659 1.00 76.06 86 ASP A C 1
ATOM 613 O O . ASP A 1 86 ? 12.371 15.032 -5.371 1.00 76.06 86 ASP A O 1
ATOM 617 N N . THR A 1 87 ? 12.446 13.372 -6.882 1.00 85.06 87 THR A N 1
ATOM 618 C CA . THR A 1 87 ? 11.985 14.185 -8.013 1.00 85.06 87 THR A CA 1
ATOM 619 C C . THR A 1 87 ? 10.487 13.966 -8.217 1.00 85.06 87 THR A C 1
ATOM 621 O O . THR A 1 87 ? 10.104 12.829 -8.502 1.00 85.06 87 THR A O 1
ATOM 624 N N . PRO A 1 88 ? 9.626 14.998 -8.087 1.00 86.44 88 PRO A N 1
ATOM 625 C CA . PRO A 1 88 ? 8.183 14.844 -8.255 1.00 86.44 88 PRO A CA 1
ATOM 626 C C . PRO A 1 88 ? 7.803 14.242 -9.609 1.00 86.44 88 PRO A C 1
ATOM 628 O O . PRO A 1 88 ? 8.302 14.663 -10.655 1.00 86.44 88 PRO A O 1
ATOM 631 N N . PHE A 1 89 ? 6.899 13.270 -9.578 1.00 90.25 89 PHE A N 1
ATOM 632 C CA . PHE A 1 89 ? 6.380 12.561 -10.737 1.00 90.25 89 PHE A CA 1
ATOM 633 C C . PHE A 1 89 ? 4.856 12.484 -10.660 1.00 90.25 89 PHE A C 1
ATOM 635 O O . PHE A 1 89 ? 4.281 12.095 -9.642 1.00 90.25 89 PHE A O 1
ATOM 642 N N . LYS A 1 90 ? 4.209 12.825 -11.777 1.00 90.38 90 LYS A N 1
ATOM 643 C CA . LYS A 1 90 ? 2.761 12.762 -11.946 1.00 90.38 90 LYS A CA 1
ATOM 644 C C . LYS A 1 90 ? 2.451 11.986 -13.220 1.00 90.38 90 LYS A C 1
ATOM 646 O O . LYS A 1 90 ? 2.815 12.429 -14.308 1.00 90.38 90 LYS A O 1
ATOM 651 N N . LEU A 1 91 ? 1.787 10.842 -13.078 1.00 90.25 91 LEU A N 1
ATOM 652 C CA . LEU A 1 91 ? 1.340 10.033 -14.210 1.00 90.25 91 LEU A CA 1
ATOM 653 C C . LEU A 1 91 ? 0.306 10.812 -15.039 1.00 90.25 91 LEU A C 1
ATOM 655 O O . LEU A 1 91 ? -0.658 11.348 -14.490 1.00 90.25 91 LEU A O 1
ATOM 659 N N . ASN A 1 92 ? 0.498 10.857 -16.355 1.00 88.56 92 ASN A N 1
ATOM 660 C CA . ASN A 1 92 ? -0.477 11.380 -17.302 1.00 88.56 92 ASN A CA 1
ATOM 661 C C . ASN A 1 92 ? -1.307 10.226 -17.880 1.00 88.56 92 ASN A C 1
ATOM 663 O O . ASN A 1 92 ? -0.840 9.499 -18.759 1.00 88.56 92 ASN A O 1
ATOM 667 N N . THR A 1 93 ? -2.534 10.080 -17.381 1.00 85.50 93 THR A N 1
ATOM 668 C CA . THR A 1 93 ? -3.510 9.066 -17.812 1.00 85.50 93 THR A CA 1
ATOM 669 C C . THR A 1 93 ? -4.265 9.448 -19.091 1.00 85.50 93 THR A C 1
ATOM 671 O O . THR A 1 93 ? -4.946 8.603 -19.659 1.00 85.50 93 THR A O 1
ATOM 674 N N . ASP A 1 94 ? -4.113 10.680 -19.599 1.00 86.00 94 ASP A N 1
ATOM 675 C CA . ASP A 1 94 ? -4.643 11.083 -20.916 1.00 86.00 94 ASP A CA 1
ATOM 676 C C . ASP A 1 94 ? -3.803 10.508 -22.084 1.00 86.00 94 ASP A C 1
ATOM 678 O O . ASP A 1 94 ? -4.039 10.819 -23.252 1.00 86.00 94 ASP A O 1
ATOM 682 N N . GLN A 1 95 ? -2.781 9.698 -21.785 1.00 87.19 95 GLN A N 1
ATOM 683 C CA . GLN A 1 95 ? -1.900 9.038 -22.749 1.00 87.19 95 GLN A CA 1
ATOM 684 C C . GLN A 1 95 ? -1.795 7.535 -22.449 1.00 87.19 95 GLN A C 1
ATOM 686 O O . GLN A 1 95 ? -1.847 7.154 -21.280 1.00 87.19 95 GLN A O 1
ATOM 691 N N . PRO A 1 96 ? -1.568 6.670 -23.461 1.00 88.38 96 PRO A N 1
ATOM 692 C CA . PRO A 1 96 ? -1.408 5.234 -23.245 1.00 88.38 96 PRO A CA 1
ATOM 693 C C . PRO A 1 96 ? -0.311 4.908 -22.222 1.00 88.38 96 PRO A C 1
ATOM 695 O O . PRO A 1 96 ? 0.874 5.187 -22.449 1.00 88.38 96 PRO A O 1
ATOM 698 N N . VAL A 1 97 ? -0.715 4.289 -21.111 1.00 89.25 97 VAL A N 1
ATOM 699 C CA . VAL A 1 97 ? 0.139 3.760 -20.037 1.00 89.25 97 VAL A CA 1
ATOM 700 C C . VAL A 1 97 ? -0.334 2.352 -19.637 1.00 89.25 97 VAL A C 1
ATOM 702 O O . VAL A 1 97 ? -1.512 2.039 -19.812 1.00 89.25 97 VAL A O 1
ATOM 705 N N . PRO A 1 98 ? 0.542 1.459 -19.139 1.00 87.75 98 PRO A N 1
ATOM 706 C CA . PRO A 1 98 ? 0.154 0.078 -18.848 1.00 87.75 98 PRO A CA 1
ATOM 707 C C . PRO A 1 98 ? -0.900 0.004 -17.734 1.00 87.75 98 PRO A C 1
ATOM 709 O O . PRO A 1 98 ? -0.620 0.485 -16.633 1.00 87.75 98 PRO A O 1
ATOM 712 N N . PRO A 1 99 ? -2.060 -0.654 -17.940 1.00 81.00 99 PRO A N 1
ATOM 713 C CA . PRO A 1 99 ? -3.142 -0.659 -16.950 1.00 81.00 99 PRO A CA 1
ATOM 714 C C . PRO A 1 99 ? -2.733 -1.215 -15.580 1.00 81.00 99 PRO A C 1
ATOM 716 O O . PRO A 1 99 ? -3.238 -0.786 -14.552 1.00 81.00 99 PRO A O 1
ATOM 719 N N . ASN A 1 100 ? -1.775 -2.146 -15.541 1.00 78.38 100 ASN A N 1
ATOM 720 C CA . ASN A 1 100 ? -1.231 -2.697 -14.300 1.00 78.38 100 ASN A CA 1
ATOM 721 C C . ASN A 1 100 ? -0.291 -1.730 -13.553 1.00 78.38 100 ASN A C 1
ATOM 723 O O . ASN A 1 100 ? -0.197 -1.808 -12.329 1.00 78.38 100 ASN A O 1
ATOM 727 N N . PHE A 1 101 ? 0.395 -0.835 -14.272 1.00 85.62 101 PHE A N 1
ATOM 728 C CA . PHE A 1 101 ? 1.183 0.250 -13.681 1.00 85.62 101 PHE A CA 1
ATOM 729 C C . PHE A 1 101 ? 0.259 1.366 -13.181 1.00 85.62 101 PHE A C 1
ATOM 731 O O . PHE A 1 101 ? 0.426 1.834 -12.058 1.00 85.62 101 PHE A O 1
ATOM 738 N N . GLU A 1 102 ? -0.740 1.747 -13.982 1.00 81.62 102 GLU A N 1
ATOM 739 C CA . GLU A 1 102 ? -1.773 2.721 -13.608 1.00 81.62 102 GLU A CA 1
ATOM 740 C C . GLU A 1 102 ? -2.532 2.278 -12.348 1.00 81.62 102 GLU A C 1
ATOM 742 O O . GLU A 1 102 ? -2.667 3.055 -11.405 1.00 81.62 102 GLU A O 1
ATOM 747 N N . GLU A 1 103 ? -2.942 1.006 -12.272 1.00 75.56 103 GLU A N 1
ATOM 748 C CA . GLU A 1 103 ? -3.602 0.459 -11.084 1.00 75.56 103 GLU A CA 1
ATOM 749 C C . GLU A 1 103 ? -2.677 0.510 -9.854 1.00 75.56 103 GLU A C 1
ATOM 751 O O . GLU A 1 103 ? -3.100 0.946 -8.788 1.00 75.56 103 GLU A O 1
ATOM 756 N N . ALA A 1 104 ? -1.397 0.138 -9.981 1.00 74.00 104 ALA A N 1
ATOM 757 C CA . ALA A 1 104 ? -0.439 0.221 -8.872 1.00 74.00 104 ALA A CA 1
ATOM 758 C C . ALA A 1 104 ? -0.162 1.663 -8.413 1.00 74.00 104 ALA A C 1
ATOM 760 O O . ALA A 1 104 ? -0.004 1.901 -7.214 1.00 74.00 104 ALA A O 1
ATOM 761 N N . TYR A 1 105 ? -0.141 2.613 -9.351 1.00 79.00 105 TYR A N 1
ATOM 762 C CA . TYR A 1 105 ? -0.011 4.045 -9.087 1.00 79.00 105 TYR A CA 1
ATOM 763 C C . TYR A 1 105 ? -1.250 4.581 -8.348 1.00 79.00 105 TYR A C 1
ATOM 765 O O . TYR A 1 105 ? -1.126 5.239 -7.316 1.00 79.00 105 TYR A O 1
ATOM 773 N N . GLY A 1 106 ? -2.456 4.218 -8.802 1.00 74.88 106 GLY A N 1
ATOM 774 C CA . GLY A 1 106 ? -3.715 4.546 -8.123 1.00 74.88 106 GLY A CA 1
ATOM 775 C C . GLY A 1 106 ? -3.839 3.918 -6.727 1.00 74.88 106 GLY A C 1
ATOM 776 O O . GLY A 1 106 ? -4.351 4.556 -5.812 1.00 74.88 106 GLY A O 1
ATOM 777 N N . ARG A 1 107 ? -3.296 2.708 -6.529 1.00 74.56 107 ARG A N 1
ATOM 778 C CA . ARG A 1 107 ? -3.176 2.035 -5.218 1.00 74.56 107 ARG A CA 1
ATOM 779 C C . ARG A 1 107 ? -2.071 2.612 -4.311 1.00 74.56 107 ARG A C 1
ATOM 781 O O . ARG A 1 107 ? -1.827 2.037 -3.254 1.00 74.56 107 ARG A O 1
ATOM 788 N N . ARG A 1 108 ? -1.369 3.686 -4.708 1.00 74.50 108 ARG A N 1
ATOM 789 C CA . ARG A 1 108 ? -0.232 4.282 -3.967 1.00 74.50 108 ARG A CA 1
ATOM 790 C C . ARG A 1 108 ? 0.867 3.266 -3.598 1.00 74.50 108 ARG A C 1
ATOM 792 O O . ARG A 1 108 ? 1.522 3.373 -2.563 1.00 74.50 108 ARG A O 1
ATOM 799 N N . ALA A 1 109 ? 1.099 2.255 -4.437 1.00 77.56 109 ALA A N 1
ATOM 800 C CA . ALA A 1 109 ? 2.134 1.255 -4.185 1.00 77.56 109 ALA A CA 1
ATOM 801 C C . ALA A 1 109 ? 3.556 1.844 -4.290 1.00 77.56 109 ALA A C 1
ATOM 803 O O . ALA A 1 109 ? 3.807 2.770 -5.062 1.00 77.56 109 ALA A O 1
ATOM 804 N N . ARG A 1 110 ? 4.534 1.250 -3.594 1.00 85.88 110 ARG A N 1
ATOM 805 C CA . ARG A 1 110 ? 5.957 1.420 -3.948 1.00 85.88 110 ARG A CA 1
ATOM 806 C C . ARG A 1 110 ? 6.205 0.707 -5.272 1.00 85.88 110 ARG A C 1
ATOM 808 O O . ARG A 1 110 ? 5.882 -0.475 -5.378 1.00 85.88 110 ARG A O 1
ATOM 815 N N . ILE A 1 111 ? 6.772 1.396 -6.257 1.00 90.75 111 ILE A N 1
ATOM 816 C CA . ILE A 1 111 ? 6.879 0.896 -7.633 1.00 90.75 111 ILE A CA 1
ATOM 817 C C . ILE A 1 111 ? 8.339 0.857 -8.080 1.00 90.75 111 ILE A C 1
ATOM 819 O O . ILE A 1 111 ? 9.098 1.807 -7.896 1.00 90.75 111 ILE A O 1
ATOM 823 N N . VAL A 1 112 ? 8.715 -0.236 -8.737 1.00 94.38 112 VAL A N 1
ATOM 824 C CA . VAL A 1 112 ? 9.958 -0.371 -9.495 1.00 94.38 112 VAL A CA 1
ATOM 825 C C . VAL A 1 112 ? 9.588 -0.681 -10.934 1.00 94.38 112 VAL A C 1
ATOM 827 O O . VAL A 1 112 ? 8.893 -1.661 -11.202 1.00 94.38 112 VAL A O 1
ATOM 830 N N . VAL A 1 113 ? 10.076 0.126 -11.871 1.00 94.25 113 VAL A N 1
ATOM 831 C CA . VAL A 1 113 ? 9.863 -0.102 -13.303 1.00 94.25 113 VAL A CA 1
ATOM 832 C C . VAL A 1 113 ? 11.199 -0.194 -14.025 1.00 94.25 113 VAL A C 1
ATOM 834 O O . VAL A 1 113 ? 12.035 0.703 -13.936 1.00 94.25 113 VAL A O 1
ATOM 837 N N . GLN A 1 114 ? 11.408 -1.305 -14.730 1.00 92.31 114 GLN A N 1
ATOM 838 C CA . GLN A 1 114 ? 12.580 -1.542 -15.565 1.00 92.31 114 GLN A CA 1
ATOM 839 C C . GLN A 1 114 ? 12.213 -1.475 -17.052 1.00 92.31 114 GLN A C 1
ATOM 841 O O . GLN A 1 114 ? 11.235 -2.086 -17.482 1.00 92.31 114 GLN A O 1
ATOM 846 N N . PHE A 1 115 ? 13.078 -0.842 -17.842 1.00 89.00 115 PHE A N 1
ATOM 847 C CA . PHE A 1 115 ? 13.078 -0.910 -19.303 1.00 89.00 115 PHE A CA 1
ATOM 848 C C . PHE A 1 115 ? 14.376 -1.560 -19.795 1.00 89.00 115 PHE A C 1
ATOM 850 O O . PHE A 1 115 ? 15.466 -1.232 -19.313 1.00 89.00 115 PHE A O 1
ATOM 857 N N . TYR A 1 116 ? 14.271 -2.534 -20.704 1.00 86.94 116 TYR A N 1
ATOM 858 C CA . TYR A 1 116 ? 15.408 -3.384 -21.074 1.00 86.94 116 TYR A CA 1
ATOM 859 C C . TYR A 1 116 ? 15.385 -3.883 -22.526 1.00 86.94 116 TYR A C 1
ATOM 861 O O . TYR A 1 116 ? 14.325 -4.045 -23.132 1.00 86.94 116 TYR A O 1
ATOM 869 N N . LYS A 1 117 ? 16.563 -4.234 -23.058 1.00 83.50 117 LYS A N 1
ATOM 870 C CA . LYS A 1 117 ? 16.734 -4.999 -24.303 1.00 83.50 117 LYS A CA 1
ATOM 871 C C . LYS A 1 117 ? 17.533 -6.287 -24.078 1.00 83.50 117 LYS A C 1
ATOM 873 O O . LYS A 1 117 ? 18.618 -6.274 -23.496 1.00 83.50 117 LYS A O 1
ATOM 878 N N . LEU A 1 118 ? 17.010 -7.423 -24.555 1.00 74.19 118 LEU A N 1
ATOM 879 C CA . LEU A 1 118 ? 17.689 -8.731 -24.476 1.00 74.19 118 LEU A CA 1
ATOM 880 C C . LEU A 1 118 ? 18.354 -9.180 -25.786 1.00 74.19 118 LEU A C 1
ATOM 882 O O . LEU A 1 118 ? 19.152 -10.126 -25.743 1.00 74.19 118 LEU A O 1
ATOM 886 N N . ASP A 1 119 ? 18.052 -8.502 -26.896 1.00 65.94 119 ASP A N 1
ATOM 887 C CA . ASP A 1 119 ? 18.463 -8.869 -28.253 1.00 65.94 119 ASP A CA 1
ATOM 888 C C . ASP A 1 119 ? 19.697 -8.101 -28.736 1.00 65.94 119 ASP A C 1
ATOM 890 O O . ASP A 1 119 ? 19.767 -6.871 -28.672 1.00 65.94 119 ASP A O 1
ATOM 894 N N . GLU A 1 120 ? 20.667 -8.844 -29.266 1.00 56.16 120 GLU A N 1
ATOM 895 C CA . GLU A 1 120 ? 21.906 -8.312 -29.834 1.00 56.16 120 GLU A CA 1
ATOM 896 C C . GLU A 1 120 ? 21.690 -7.864 -31.291 1.00 56.16 120 GLU A C 1
ATOM 898 O O . GLU A 1 120 ? 22.070 -8.556 -32.240 1.00 56.16 120 GLU A O 1
ATOM 903 N N . ASP A 1 121 ? 21.105 -6.676 -31.484 1.00 53.22 121 ASP A N 1
ATOM 904 C CA . ASP A 1 121 ? 21.087 -6.011 -32.795 1.00 53.22 121 ASP A CA 1
ATOM 905 C C . ASP A 1 121 ? 22.511 -5.603 -33.203 1.00 53.22 121 ASP A C 1
ATOM 907 O O . ASP A 1 121 ? 23.014 -4.518 -32.897 1.00 53.22 121 ASP A O 1
ATOM 911 N N . SER A 1 122 ? 23.162 -6.525 -33.915 1.00 48.16 122 SER A N 1
ATOM 912 C CA . SER A 1 122 ? 24.596 -6.551 -34.251 1.00 48.16 122 SER A CA 1
ATOM 913 C C . SER A 1 122 ? 25.164 -5.360 -35.048 1.00 48.16 122 SER A C 1
ATOM 915 O O . SER A 1 122 ? 26.337 -5.388 -35.421 1.00 48.16 122 SER A O 1
ATOM 917 N N . LEU A 1 123 ? 24.364 -4.323 -35.321 1.00 49.03 123 LEU A N 1
ATOM 918 C CA . LEU A 1 123 ? 24.717 -3.174 -36.164 1.00 49.03 123 LEU A CA 1
ATOM 919 C C . LEU A 1 123 ? 24.496 -1.796 -35.510 1.00 49.03 123 LEU A C 1
ATOM 921 O O . LEU A 1 123 ? 24.859 -0.795 -36.125 1.00 49.03 123 LEU A O 1
ATOM 925 N N . SER A 1 124 ? 23.934 -1.716 -34.297 1.00 52.41 124 SER A N 1
ATOM 926 C CA . SER A 1 124 ? 23.670 -0.428 -33.621 1.00 52.41 124 SER A CA 1
ATOM 927 C C . SER A 1 124 ? 24.019 -0.378 -32.129 1.00 52.41 124 SER A C 1
ATOM 929 O O . SER A 1 124 ? 24.143 0.718 -31.588 1.00 52.41 124 SER A O 1
ATOM 931 N N . TYR A 1 125 ? 24.226 -1.516 -31.459 1.00 45.56 125 TYR A N 1
ATOM 932 C CA . TYR A 1 125 ? 24.605 -1.525 -30.040 1.00 45.56 125 TYR A CA 1
ATOM 933 C C . TYR A 1 125 ? 26.104 -1.198 -29.835 1.00 45.56 125 TYR A C 1
ATOM 935 O O . TYR A 1 125 ? 26.943 -1.724 -30.580 1.00 45.56 125 TYR A O 1
ATOM 943 N N . PRO A 1 126 ? 26.488 -0.372 -28.837 1.00 48.56 126 PRO A N 1
ATOM 944 C CA . PRO A 1 126 ? 27.892 -0.064 -28.563 1.00 48.56 126 PRO A CA 1
ATOM 945 C C . PRO A 1 126 ? 28.730 -1.311 -28.235 1.00 48.56 126 PRO A C 1
ATOM 947 O O . PRO A 1 126 ? 28.391 -2.115 -27.365 1.00 48.56 126 PRO A O 1
ATOM 950 N N . GLN A 1 127 ? 29.863 -1.458 -28.928 1.00 40.31 127 GLN A N 1
ATOM 951 C CA . GLN A 1 127 ? 30.782 -2.592 -28.778 1.00 40.31 127 GLN A CA 1
ATOM 952 C C . GLN A 1 127 ? 31.354 -2.659 -27.351 1.00 40.31 127 GLN A C 1
ATOM 954 O O . GLN A 1 127 ? 32.189 -1.840 -26.976 1.00 40.31 127 GLN A O 1
ATOM 959 N N . GLY A 1 128 ? 30.929 -3.663 -26.580 1.00 44.62 128 GLY A N 1
ATOM 960 C CA . GLY A 1 128 ? 31.382 -3.913 -25.204 1.00 44.62 128 GLY A CA 1
ATOM 961 C C . GLY A 1 128 ? 30.250 -4.036 -24.180 1.00 44.62 128 GLY A C 1
ATOM 962 O O . GLY A 1 128 ? 30.464 -4.614 -23.115 1.00 44.62 128 GLY A O 1
ATOM 963 N N . LEU A 1 129 ? 29.045 -3.560 -24.507 1.00 46.41 129 LEU A N 1
ATOM 964 C CA . LEU A 1 129 ? 27.876 -3.665 -23.633 1.00 46.41 129 LEU A CA 1
ATOM 965 C C . LEU A 1 129 ? 27.197 -5.030 -23.808 1.00 46.41 129 LEU A C 1
ATOM 967 O O . LEU A 1 129 ? 26.770 -5.392 -24.902 1.00 46.41 129 LEU A O 1
ATOM 971 N N . SER A 1 130 ? 27.099 -5.806 -22.726 1.00 52.00 130 SER A N 1
ATOM 972 C CA . SER A 1 130 ? 26.329 -7.053 -22.717 1.00 52.00 130 SER A CA 1
ATOM 973 C C . SER A 1 130 ? 24.855 -6.749 -22.463 1.00 52.00 130 SER A C 1
ATOM 975 O O . SER A 1 130 ? 24.560 -6.193 -21.405 1.00 52.00 130 SER A O 1
ATOM 977 N N . VAL A 1 131 ? 23.963 -7.195 -23.355 1.00 59.44 131 VAL A N 1
ATOM 978 C CA . VAL A 1 131 ? 22.495 -7.054 -23.244 1.00 59.44 131 VAL A CA 1
ATOM 979 C C . VAL A 1 131 ? 21.952 -7.214 -21.819 1.00 59.44 131 VAL A C 1
ATOM 981 O O . VAL A 1 131 ? 22.441 -8.018 -21.017 1.00 59.44 131 VAL A O 1
ATOM 984 N N . ASP A 1 132 ? 20.862 -6.502 -21.541 1.00 70.06 132 ASP A N 1
ATOM 985 C CA . ASP A 1 132 ? 20.405 -6.032 -20.218 1.00 70.06 132 ASP A CA 1
ATOM 986 C C . ASP A 1 132 ? 20.012 -7.120 -19.218 1.00 70.06 132 ASP A C 1
ATOM 988 O O . ASP A 1 132 ? 19.798 -6.875 -18.032 1.00 70.06 132 ASP A O 1
ATOM 992 N N . ARG A 1 133 ? 20.060 -8.362 -19.687 1.00 74.50 133 ARG A N 1
ATOM 993 C CA . ARG A 1 133 ? 20.194 -9.640 -18.984 1.00 74.50 133 ARG A CA 1
ATOM 994 C C . ARG A 1 133 ? 20.979 -9.592 -17.658 1.00 74.50 133 ARG A C 1
ATOM 996 O O . ARG A 1 133 ? 20.703 -10.429 -16.802 1.00 74.50 133 ARG A O 1
ATOM 1003 N N . LYS A 1 134 ? 21.946 -8.682 -17.458 1.00 76.00 134 LYS A N 1
ATOM 1004 C CA . LYS A 1 134 ? 22.644 -8.466 -16.164 1.00 76.00 134 LYS A CA 1
ATOM 1005 C C . LYS A 1 134 ? 21.776 -7.713 -15.140 1.00 76.00 134 LYS A C 1
ATOM 1007 O O . LYS A 1 134 ? 21.709 -8.136 -13.983 1.00 76.00 134 LYS A O 1
ATOM 1012 N N . VAL A 1 135 ? 21.119 -6.631 -15.561 1.00 80.56 135 VAL A N 1
ATOM 1013 C CA . VAL A 1 135 ? 20.205 -5.814 -14.741 1.00 80.56 135 VAL A CA 1
ATOM 1014 C C . VAL A 1 135 ? 18.881 -6.558 -14.552 1.00 80.56 135 VAL A C 1
ATOM 1016 O O . VAL A 1 135 ? 18.471 -6.772 -13.417 1.00 80.56 135 VAL A O 1
ATOM 1019 N N . ASN A 1 136 ? 18.309 -7.115 -15.625 1.00 83.75 136 ASN A N 1
ATOM 1020 C CA . ASN A 1 136 ? 17.088 -7.928 -15.581 1.00 83.75 136 ASN A CA 1
ATOM 1021 C C . ASN A 1 136 ? 17.213 -9.108 -14.593 1.00 83.75 136 ASN A C 1
ATOM 1023 O O . ASN A 1 136 ? 16.438 -9.214 -13.651 1.00 83.75 136 ASN A O 1
ATOM 1027 N N . LYS A 1 137 ? 18.286 -9.916 -14.679 1.00 84.69 137 LYS A N 1
ATOM 1028 C CA . LYS A 1 137 ? 18.573 -11.002 -13.704 1.00 84.69 137 LYS A CA 1
ATOM 1029 C C . LYS A 1 137 ? 18.989 -10.531 -12.307 1.00 84.69 137 LYS A C 1
ATOM 1031 O O . LYS A 1 137 ? 19.327 -11.362 -11.449 1.00 84.69 137 LYS A O 1
ATOM 1036 N N . SER A 1 138 ? 19.074 -9.224 -12.094 1.00 85.69 138 SER A N 1
ATOM 1037 C CA . SER A 1 138 ? 19.235 -8.618 -10.776 1.00 85.69 138 SER A CA 1
ATOM 1038 C C . SER A 1 138 ? 17.863 -8.240 -10.224 1.00 85.69 138 SER A C 1
ATOM 1040 O O . SER A 1 138 ? 17.544 -8.707 -9.136 1.00 85.69 138 SER A O 1
ATOM 1042 N N . ILE A 1 139 ? 17.025 -7.545 -11.001 1.00 88.06 139 ILE A N 1
ATOM 1043 C CA . ILE A 1 139 ? 15.633 -7.218 -10.650 1.00 88.06 139 ILE A CA 1
ATOM 1044 C C . ILE A 1 139 ? 14.790 -8.487 -10.423 1.00 88.06 139 ILE A C 1
ATOM 1046 O O . ILE A 1 139 ? 14.265 -8.649 -9.326 1.00 88.06 139 ILE A O 1
ATOM 1050 N N . GLU A 1 140 ? 14.791 -9.464 -11.345 1.00 86.56 140 GLU A N 1
ATOM 1051 C CA . GLU A 1 140 ? 14.127 -10.785 -11.196 1.00 86.56 140 GLU A CA 1
ATOM 1052 C C . GLU A 1 140 ? 14.444 -11.490 -9.861 1.00 86.56 140 GLU A C 1
ATOM 1054 O O . GLU A 1 140 ? 13.631 -12.227 -9.306 1.00 86.56 140 GLU A O 1
ATOM 1059 N N . ARG A 1 141 ? 15.675 -11.323 -9.360 1.00 84.75 141 ARG A N 1
ATOM 1060 C CA . ARG A 1 141 ? 16.149 -11.965 -8.124 1.00 84.75 141 ARG A CA 1
ATOM 1061 C C . ARG A 1 141 ? 15.926 -11.121 -6.879 1.00 84.75 141 ARG A C 1
ATOM 1063 O O . ARG A 1 141 ? 16.001 -11.664 -5.777 1.00 84.75 141 ARG A O 1
ATOM 1070 N N . LEU A 1 142 ? 15.751 -9.815 -7.044 1.00 84.56 142 LEU A N 1
ATOM 1071 C CA . LEU A 1 142 ? 15.493 -8.890 -5.953 1.00 84.56 142 LEU A CA 1
ATOM 1072 C C . LEU A 1 142 ? 13.988 -8.799 -5.681 1.00 84.56 142 LEU A C 1
ATOM 1074 O O . LEU A 1 142 ? 13.625 -8.824 -4.515 1.00 84.56 142 LEU A O 1
ATOM 1078 N N . SER A 1 143 ? 13.120 -8.835 -6.697 1.00 81.56 143 SER A N 1
ATOM 1079 C CA . SER A 1 143 ? 11.658 -8.772 -6.522 1.00 81.56 143 SER A CA 1
ATOM 1080 C C . SER A 1 143 ? 11.123 -9.816 -5.537 1.00 81.56 143 SER A C 1
ATOM 1082 O O . SER A 1 143 ? 10.446 -9.475 -4.573 1.00 81.56 143 SER A O 1
ATOM 1084 N N . SER A 1 144 ? 11.565 -11.072 -5.669 1.00 78.12 144 SER A N 1
ATOM 1085 C CA . SER A 1 144 ? 11.281 -12.169 -4.718 1.00 78.12 144 SER A CA 1
ATOM 1086 C C . SER A 1 144 ? 11.717 -11.942 -3.252 1.00 78.12 144 SER A C 1
ATOM 1088 O O . SER A 1 144 ? 11.463 -12.800 -2.409 1.00 78.12 144 SER A O 1
ATOM 1090 N N . ARG A 1 145 ? 12.386 -10.824 -2.936 1.00 76.69 145 ARG A N 1
ATOM 1091 C CA . ARG A 1 145 ? 12.818 -10.412 -1.587 1.00 76.69 145 ARG A CA 1
ATOM 1092 C C . ARG A 1 145 ? 12.092 -9.173 -1.058 1.00 76.69 145 ARG A C 1
ATOM 1094 O O . ARG A 1 145 ? 12.194 -8.905 0.132 1.00 76.69 145 ARG A O 1
ATOM 1101 N N . TYR A 1 146 ? 11.388 -8.442 -1.920 1.00 75.00 146 TYR A N 1
ATOM 1102 C CA . TYR A 1 146 ? 10.660 -7.218 -1.586 1.00 75.00 146 TYR A CA 1
ATOM 1103 C C . TYR A 1 146 ? 9.193 -7.353 -2.033 1.00 75.00 146 TYR A C 1
ATOM 1105 O O . TYR A 1 146 ? 8.769 -6.660 -2.952 1.00 75.00 146 TYR A O 1
ATOM 1113 N N . PRO A 1 147 ? 8.398 -8.250 -1.411 1.00 71.56 147 PRO A N 1
ATOM 1114 C CA . PRO A 1 147 ? 7.007 -8.509 -1.807 1.00 71.56 147 PRO A CA 1
ATOM 1115 C C . PRO A 1 147 ? 6.051 -7.330 -1.540 1.00 71.56 147 PRO A C 1
ATOM 1117 O O . PRO A 1 147 ? 4.875 -7.409 -1.870 1.00 71.56 147 PRO A O 1
ATOM 1120 N N . THR A 1 148 ? 6.545 -6.255 -0.921 1.00 67.94 148 THR A N 1
ATOM 1121 C CA . THR A 1 148 ? 5.831 -5.015 -0.579 1.00 67.94 148 THR A CA 1
ATOM 1122 C C . THR A 1 148 ? 6.105 -3.871 -1.571 1.00 67.94 148 THR A C 1
ATOM 1124 O O . THR A 1 148 ? 5.815 -2.703 -1.277 1.00 67.94 148 THR A O 1
ATOM 1127 N N . ILE A 1 149 ? 6.705 -4.209 -2.718 1.00 80.81 149 ILE A N 1
ATOM 1128 C CA . ILE A 1 149 ? 7.064 -3.332 -3.835 1.00 80.81 149 ILE A CA 1
ATOM 1129 C C . ILE A 1 149 ? 6.578 -4.006 -5.127 1.00 80.81 149 ILE A C 1
ATOM 1131 O O . ILE A 1 149 ? 6.834 -5.190 -5.346 1.00 80.81 149 ILE A O 1
ATOM 1135 N N . GLU A 1 150 ? 5.892 -3.255 -5.984 1.00 83.88 150 GLU A N 1
ATOM 1136 C CA . GLU A 1 150 ? 5.408 -3.721 -7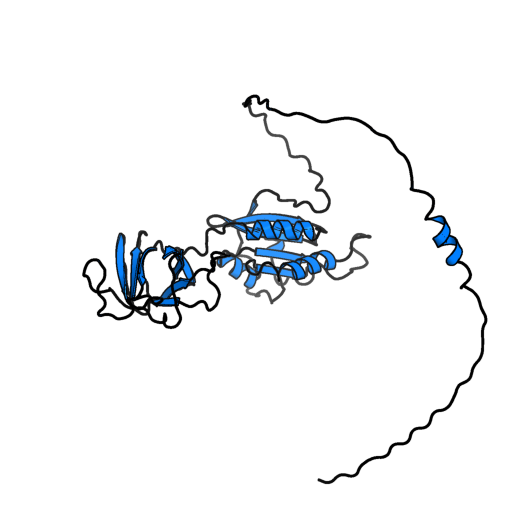.286 1.00 83.88 150 GLU A CA 1
ATOM 1137 C C . GLU A 1 150 ? 6.527 -3.635 -8.331 1.00 83.88 150 GLU A C 1
ATOM 1139 O O . GLU A 1 150 ? 7.181 -2.598 -8.463 1.00 83.88 150 GLU A O 1
ATOM 1144 N N . PHE A 1 151 ? 6.754 -4.713 -9.088 1.00 89.50 151 PHE A N 1
ATOM 1145 C CA . PHE A 1 151 ? 7.833 -4.794 -10.080 1.00 89.50 151 PHE A CA 1
ATOM 1146 C C . PHE A 1 151 ? 7.289 -4.930 -11.502 1.00 89.50 151 PHE A C 1
ATOM 1148 O O . PHE A 1 151 ? 6.762 -5.975 -11.886 1.00 89.50 151 PHE A O 1
ATOM 1155 N N . PHE A 1 152 ? 7.522 -3.900 -12.310 1.00 91.69 152 PHE A N 1
ATOM 1156 C CA . PHE A 1 152 ? 7.222 -3.871 -13.738 1.00 91.69 152 PHE A CA 1
ATOM 1157 C C . PHE A 1 152 ? 8.514 -3.980 -14.547 1.00 91.69 152 PHE A C 1
ATOM 1159 O O . PHE A 1 152 ? 9.571 -3.483 -14.149 1.00 91.69 152 PHE A O 1
ATOM 1166 N N . SER A 1 153 ? 8.478 -4.679 -15.678 1.00 90.38 153 SER A N 1
ATOM 1167 C CA . SER A 1 153 ? 9.668 -4.915 -16.502 1.00 90.38 153 SER A CA 1
ATOM 1168 C C . SER A 1 153 ? 9.270 -5.063 -17.966 1.00 90.38 153 SER A C 1
ATOM 1170 O O . SER A 1 153 ? 8.734 -6.098 -18.362 1.00 90.38 153 SER A O 1
ATOM 1172 N N . TYR A 1 154 ? 9.552 -4.031 -18.757 1.00 88.56 154 TYR A N 1
ATOM 1173 C CA . TYR A 1 154 ? 9.115 -3.892 -20.144 1.00 88.56 154 TYR A CA 1
ATOM 1174 C C . TYR A 1 154 ? 10.290 -4.044 -21.118 1.00 88.56 154 TYR A C 1
ATOM 1176 O O . TYR A 1 154 ? 11.360 -3.453 -20.932 1.00 88.56 154 TYR A O 1
ATOM 1184 N N . GLY A 1 155 ? 10.090 -4.841 -22.169 1.00 86.31 155 GLY A N 1
ATOM 1185 C CA . GLY A 1 155 ? 11.066 -5.002 -23.242 1.00 86.31 155 GLY A CA 1
ATOM 1186 C C . GLY A 1 155 ? 10.913 -3.890 -24.276 1.00 86.31 155 GLY A C 1
ATOM 1187 O O . GLY A 1 155 ? 9.845 -3.751 -24.860 1.00 86.31 155 GLY A O 1
ATOM 1188 N N . ILE A 1 156 ? 11.972 -3.132 -24.580 1.00 83.56 156 ILE A N 1
ATOM 1189 C CA . ILE A 1 156 ? 11.905 -2.013 -25.551 1.00 83.56 156 ILE A CA 1
ATOM 1190 C C . ILE A 1 156 ? 11.761 -2.438 -27.028 1.00 83.56 156 ILE A C 1
ATOM 1192 O O . ILE A 1 156 ? 11.977 -1.639 -27.937 1.00 83.56 156 ILE A O 1
ATOM 1196 N N . ALA A 1 157 ? 11.441 -3.708 -27.278 1.00 82.75 157 ALA A N 1
ATOM 1197 C CA . ALA A 1 157 ? 10.981 -4.193 -28.575 1.00 82.75 157 ALA A CA 1
ATOM 1198 C C . ALA A 1 157 ? 9.465 -3.988 -28.761 1.00 82.75 157 ALA A C 1
ATOM 1200 O O . ALA A 1 157 ? 9.010 -3.880 -29.899 1.00 82.75 157 ALA A O 1
ATOM 1201 N N . ASP A 1 158 ? 8.712 -3.893 -27.658 1.00 84.06 158 ASP A N 1
ATOM 1202 C CA . ASP A 1 158 ? 7.252 -3.990 -27.621 1.00 84.06 158 ASP A CA 1
ATOM 1203 C C . ASP A 1 158 ? 6.623 -2.703 -27.031 1.00 84.06 158 ASP A C 1
ATOM 1205 O O . ASP A 1 158 ? 6.133 -2.710 -25.904 1.00 84.06 158 ASP A O 1
ATOM 1209 N N . PRO A 1 159 ? 6.652 -1.554 -27.739 1.00 83.62 159 PRO A N 1
ATOM 1210 C CA . PRO A 1 159 ? 6.073 -0.306 -27.235 1.00 83.62 159 PRO A CA 1
ATOM 1211 C C . PRO A 1 159 ? 4.547 -0.338 -27.124 1.00 83.62 159 PRO A C 1
ATOM 1213 O O . PRO A 1 159 ? 4.006 0.255 -26.195 1.00 83.62 159 PRO A O 1
ATOM 1216 N N . GLY A 1 160 ? 3.856 -1.018 -28.041 1.00 84.88 160 GLY A N 1
ATOM 1217 C CA . GLY A 1 160 ? 2.409 -0.873 -28.218 1.00 84.88 160 GLY A CA 1
ATOM 1218 C C . GLY A 1 160 ? 1.997 0.491 -28.803 1.00 84.88 160 GLY A C 1
ATOM 1219 O O . GLY A 1 160 ? 2.854 1.253 -29.272 1.00 84.88 160 GLY A O 1
ATOM 1220 N N . PRO A 1 161 ? 0.688 0.802 -28.828 1.00 82.69 161 PRO A N 1
ATOM 1221 C CA . PRO A 1 161 ? 0.159 2.081 -29.299 1.00 82.69 161 PRO A CA 1
ATOM 1222 C C . PRO A 1 161 ? 0.588 3.282 -28.435 1.00 82.69 161 PRO A C 1
ATOM 1224 O O . PRO A 1 161 ? 0.755 3.194 -27.220 1.00 82.69 161 PRO A O 1
ATOM 1227 N N . ILE A 1 162 ? 0.734 4.438 -29.094 1.00 73.44 162 ILE A N 1
ATOM 1228 C CA . ILE A 1 162 ? 1.138 5.731 -28.499 1.00 73.44 162 ILE A CA 1
ATOM 1229 C C . ILE A 1 162 ? 0.258 6.909 -28.977 1.00 73.44 162 ILE A C 1
ATOM 1231 O O . ILE A 1 162 ? 0.688 8.060 -28.936 1.00 73.44 162 ILE A O 1
ATOM 1235 N N . GLY A 1 163 ? -0.932 6.617 -29.517 1.00 65.88 163 GLY A N 1
ATOM 1236 C CA . GLY A 1 163 ? -1.842 7.594 -30.132 1.00 65.88 163 GLY A CA 1
ATOM 1237 C C . GLY A 1 163 ? -3.095 7.900 -29.301 1.00 65.88 163 GLY A C 1
ATOM 1238 O O . GLY A 1 163 ? -3.250 7.397 -28.196 1.00 65.88 163 GLY A O 1
ATOM 1239 N N . GLU A 1 164 ? -3.988 8.715 -29.872 1.00 57.81 164 GLU A N 1
ATOM 1240 C CA . GLU A 1 164 ? -5.271 9.146 -29.275 1.00 57.81 164 GLU A CA 1
ATOM 1241 C C . GLU A 1 164 ? -6.463 8.215 -29.616 1.00 57.81 164 GLU A C 1
ATOM 1243 O O . GLU A 1 164 ? -7.605 8.534 -29.294 1.00 57.81 164 GLU A O 1
ATOM 1248 N N . GLU A 1 165 ? -6.237 7.094 -30.310 1.00 55.69 165 GLU A N 1
ATOM 1249 C CA . GLU A 1 165 ? -7.287 6.113 -30.643 1.00 55.69 165 GLU A CA 1
ATOM 1250 C C . GLU A 1 165 ? -7.410 5.046 -29.533 1.00 55.69 165 GLU A C 1
ATOM 1252 O O . GLU A 1 165 ? -6.420 4.741 -28.872 1.00 55.69 165 GLU A O 1
ATOM 1257 N N . ASP A 1 166 ? -8.606 4.464 -29.340 1.00 57.03 166 ASP A N 1
ATOM 1258 C CA . ASP A 1 166 ? -8.983 3.541 -28.238 1.00 57.03 166 ASP A CA 1
ATOM 1259 C C . ASP A 1 166 ? -8.250 2.162 -28.226 1.00 57.03 166 ASP A C 1
ATOM 1261 O O . ASP A 1 166 ? -8.788 1.153 -27.756 1.00 57.03 166 ASP A O 1
ATOM 1265 N N . GLU A 1 167 ? -7.030 2.065 -28.761 1.00 67.12 167 GLU A N 1
ATOM 1266 C CA . GLU A 1 167 ? -6.219 0.843 -28.746 1.00 67.12 167 GLU A CA 1
ATOM 1267 C C . GLU A 1 167 ? -5.578 0.625 -27.365 1.00 67.12 167 GLU A C 1
ATOM 1269 O O . GLU A 1 167 ? -4.584 1.252 -26.998 1.00 67.12 167 GLU A O 1
ATOM 1274 N N . SER A 1 168 ? -6.143 -0.297 -26.582 1.00 74.75 168 SER A N 1
ATOM 1275 C CA . SER A 1 168 ? -5.617 -0.640 -25.260 1.00 74.75 168 SER A CA 1
ATOM 1276 C C . SER A 1 168 ? -4.303 -1.426 -25.332 1.00 74.75 168 SER A C 1
ATOM 1278 O O . SER A 1 168 ? -4.189 -2.436 -26.035 1.00 74.75 168 SER A O 1
ATOM 1280 N N . LEU A 1 169 ? -3.321 -0.981 -24.541 1.00 85.44 169 LEU A N 1
ATOM 1281 C CA . LEU A 1 169 ? -2.017 -1.633 -24.394 1.00 85.44 169 LEU A CA 1
ATOM 1282 C C . LEU A 1 169 ? -2.166 -3.092 -23.944 1.00 85.44 169 LEU A C 1
ATOM 1284 O O . LEU A 1 169 ? -2.876 -3.406 -22.982 1.00 85.44 169 LEU A O 1
ATOM 1288 N N . GLN A 1 170 ? -1.466 -3.986 -24.634 1.00 84.38 170 GLN A N 1
ATOM 1289 C CA . GLN A 1 170 ? -1.438 -5.413 -24.332 1.00 84.38 170 GLN A CA 1
ATOM 1290 C C . GLN A 1 170 ? -0.474 -5.727 -23.170 1.00 84.38 170 GLN A C 1
ATOM 1292 O O . GLN A 1 170 ? 0.446 -4.956 -22.888 1.00 84.38 170 GLN A O 1
ATOM 1297 N N . PRO A 1 171 ? -0.629 -6.875 -22.478 1.00 80.12 171 PRO A N 1
ATOM 1298 C CA . PRO A 1 171 ? 0.250 -7.242 -21.369 1.00 80.12 171 PRO A CA 1
ATOM 1299 C C . PRO A 1 171 ? 1.724 -7.360 -21.792 1.00 80.12 171 PRO A C 1
ATOM 1301 O O . PRO A 1 171 ? 2.106 -8.311 -22.472 1.00 80.12 171 PRO A O 1
ATOM 1304 N N . GLY A 1 172 ? 2.550 -6.412 -21.341 1.00 79.25 172 GLY A N 1
ATOM 1305 C CA . GLY A 1 172 ? 3.976 -6.316 -21.676 1.00 79.25 172 GLY A CA 1
ATOM 1306 C C . GLY A 1 172 ? 4.337 -5.119 -22.561 1.00 79.25 172 GLY A C 1
ATOM 1307 O O . GLY A 1 172 ? 5.516 -4.778 -22.631 1.00 79.25 172 GLY A O 1
ATOM 1308 N N . GLU A 1 173 ? 3.347 -4.452 -23.159 1.00 87.75 173 GLU A N 1
ATOM 1309 C CA . GLU A 1 173 ? 3.526 -3.164 -23.836 1.00 87.75 173 GLU A CA 1
ATOM 1310 C C . GLU A 1 173 ? 3.622 -2.009 -22.823 1.00 87.75 173 GLU A C 1
ATOM 1312 O O . GLU A 1 173 ? 3.198 -2.151 -21.671 1.00 87.75 173 GLU A O 1
ATOM 1317 N N . TYR A 1 174 ? 4.196 -0.869 -23.231 1.00 88.19 174 TYR A N 1
ATOM 1318 C CA . TYR A 1 174 ? 4.529 0.235 -22.316 1.00 88.19 174 TYR A CA 1
ATOM 1319 C C . TYR A 1 174 ? 4.042 1.639 -22.708 1.00 88.19 174 TYR A C 1
ATOM 1321 O O . TYR A 1 174 ? 4.080 2.548 -21.874 1.00 88.19 174 TYR A O 1
ATOM 1329 N N . GLY A 1 175 ? 3.596 1.832 -23.948 1.00 90.25 175 GLY A N 1
ATOM 1330 C CA . GLY A 1 175 ? 3.075 3.092 -24.470 1.00 90.25 175 GLY A CA 1
ATOM 1331 C C . GLY A 1 175 ? 4.017 4.273 -24.237 1.00 90.25 175 GLY A C 1
ATOM 1332 O O . GLY A 1 175 ? 5.182 4.274 -24.639 1.00 90.25 175 GLY A O 1
ATOM 1333 N N . THR A 1 176 ? 3.499 5.300 -23.568 1.00 90.56 176 THR A N 1
ATOM 1334 C CA . THR A 1 176 ? 4.194 6.574 -23.323 1.00 90.56 176 THR A CA 1
ATOM 1335 C C . THR A 1 176 ? 5.037 6.600 -22.044 1.00 90.56 176 THR A C 1
ATOM 1337 O O . THR A 1 176 ? 5.797 7.548 -21.843 1.00 90.56 176 THR A O 1
ATOM 1340 N N . LEU A 1 177 ? 4.967 5.564 -21.196 1.00 91.00 177 LEU A N 1
ATOM 1341 C CA . LEU A 1 177 ? 5.556 5.563 -19.850 1.00 91.00 177 LEU A CA 1
ATOM 1342 C C . LEU A 1 177 ? 7.061 5.939 -19.783 1.00 91.00 177 LEU A C 1
ATOM 1344 O O . LEU A 1 177 ? 7.408 6.725 -18.900 1.00 91.00 177 LEU A O 1
ATOM 1348 N N . PRO A 1 178 ? 7.963 5.500 -20.692 1.00 90.06 178 PRO A N 1
ATOM 1349 C CA . PRO A 1 178 ? 9.362 5.950 -20.680 1.00 90.06 178 PRO A CA 1
ATOM 1350 C C . PRO A 1 178 ? 9.509 7.464 -20.866 1.00 90.06 178 PRO A C 1
ATOM 1352 O O . PRO A 1 178 ? 10.314 8.099 -20.193 1.00 90.06 178 PRO A O 1
ATOM 1355 N N . ALA A 1 179 ? 8.705 8.052 -21.758 1.00 89.12 179 ALA A N 1
ATOM 1356 C CA . ALA A 1 179 ? 8.752 9.482 -22.043 1.00 89.12 179 ALA A CA 1
ATOM 1357 C C . ALA A 1 179 ? 8.205 10.308 -20.869 1.00 89.12 179 ALA A C 1
ATOM 1359 O O . ALA A 1 179 ? 8.744 11.373 -20.577 1.00 89.12 179 ALA A O 1
ATOM 1360 N N . GLN A 1 180 ? 7.193 9.797 -20.157 1.00 90.88 180 GLN A N 1
ATOM 1361 C CA . GLN A 1 180 ? 6.692 10.418 -18.925 1.00 90.88 180 GLN A CA 1
ATOM 1362 C C . GLN A 1 180 ? 7.717 10.351 -17.778 1.00 90.88 180 GLN A C 1
ATOM 1364 O O . GLN A 1 180 ? 7.820 11.287 -16.992 1.00 90.88 180 GLN A O 1
ATOM 1369 N N . LEU A 1 181 ? 8.509 9.275 -17.709 1.00 89.44 181 LEU A N 1
ATOM 1370 C CA . LEU A 1 181 ? 9.628 9.119 -16.768 1.00 89.44 181 LEU A CA 1
ATOM 1371 C C . LEU A 1 181 ? 10.902 9.879 -17.199 1.00 89.44 181 LEU A C 1
ATOM 1373 O O . LEU A 1 181 ? 11.885 9.877 -16.463 1.00 89.44 181 LEU A O 1
ATOM 1377 N N . GLY A 1 182 ? 10.895 10.523 -18.372 1.00 84.75 182 GLY A N 1
ATOM 1378 C CA . GLY A 1 182 ? 12.000 11.339 -18.888 1.00 84.75 182 GLY A CA 1
ATOM 1379 C C . GLY A 1 182 ? 13.187 10.566 -19.477 1.00 84.75 182 GLY A C 1
ATOM 1380 O O . GLY A 1 182 ? 14.214 11.183 -19.750 1.00 84.75 182 GLY A O 1
ATOM 1381 N N . VAL A 1 183 ? 13.071 9.250 -19.684 1.00 81.00 183 VAL A N 1
ATOM 1382 C CA . VAL A 1 183 ? 14.216 8.372 -19.991 1.00 81.00 183 VAL A CA 1
ATOM 1383 C C . VAL A 1 183 ? 14.378 8.045 -21.470 1.00 81.00 183 VAL A C 1
ATOM 1385 O O . VAL A 1 183 ? 13.403 7.888 -22.210 1.00 81.00 183 VAL A O 1
ATOM 1388 N N . GLY A 1 184 ? 15.638 7.914 -21.897 1.00 69.50 184 GLY A N 1
ATOM 1389 C CA . GLY A 1 184 ? 15.995 7.739 -23.310 1.00 69.50 184 GLY A CA 1
ATOM 1390 C C . GLY A 1 184 ? 16.880 6.533 -23.628 1.00 69.50 184 GLY A C 1
ATOM 1391 O O . GLY A 1 184 ? 16.976 6.162 -24.801 1.00 69.50 184 GLY A O 1
ATOM 1392 N N . ILE A 1 185 ? 17.535 5.921 -22.632 1.00 69.44 185 ILE A N 1
ATOM 1393 C CA . ILE A 1 185 ? 18.567 4.896 -22.855 1.00 69.44 185 ILE A CA 1
ATOM 1394 C C . ILE A 1 185 ? 18.307 3.654 -21.989 1.00 69.44 185 ILE A C 1
ATOM 1396 O O . ILE A 1 185 ? 18.003 3.738 -20.806 1.00 69.44 185 ILE A O 1
ATOM 1400 N N . THR A 1 186 ? 18.448 2.465 -22.585 1.00 70.56 186 THR A N 1
ATOM 1401 C CA . THR A 1 186 ? 18.391 1.174 -21.873 1.00 70.56 186 THR A CA 1
ATOM 1402 C C . THR A 1 186 ? 19.783 0.604 -21.582 1.00 70.56 186 THR A C 1
ATOM 1404 O O . THR A 1 186 ? 20.664 0.756 -22.434 1.00 70.56 186 THR A O 1
ATOM 1407 N N . PRO A 1 187 ? 19.973 -0.144 -20.477 1.00 70.62 187 PRO A N 1
ATOM 1408 C CA . PRO A 1 187 ? 18.963 -0.485 -19.475 1.00 70.62 187 PRO A CA 1
ATOM 1409 C C . PRO A 1 187 ? 18.636 0.701 -18.576 1.00 70.62 187 PRO A C 1
ATOM 1411 O O . PRO A 1 187 ? 19.514 1.498 -18.269 1.00 70.62 187 PRO A O 1
ATOM 1414 N N . PHE A 1 188 ? 17.392 0.766 -18.113 1.00 84.62 188 PHE A N 1
ATOM 1415 C CA . PHE A 1 188 ? 16.951 1.778 -17.161 1.00 84.62 188 PHE A CA 1
ATOM 1416 C C . PHE A 1 188 ? 16.091 1.155 -16.049 1.00 84.62 188 PHE A C 1
ATOM 1418 O O . PHE A 1 188 ? 15.316 0.229 -16.310 1.00 84.62 188 PHE A O 1
ATOM 1425 N N . VAL A 1 189 ? 16.230 1.656 -14.817 1.00 89.62 189 VAL A N 1
ATOM 1426 C CA . VAL A 1 189 ? 15.377 1.323 -13.663 1.00 89.62 189 VAL A CA 1
ATOM 1427 C C . VAL A 1 189 ? 14.954 2.600 -12.931 1.00 89.62 189 VAL A C 1
ATOM 1429 O O . VAL A 1 189 ? 15.806 3.323 -12.411 1.00 89.62 189 VAL A O 1
ATOM 1432 N N . ALA A 1 190 ? 13.644 2.828 -12.819 1.00 91.81 190 ALA A N 1
ATOM 1433 C CA . ALA A 1 190 ? 13.063 3.814 -11.908 1.00 91.81 190 ALA A CA 1
ATOM 1434 C C . ALA A 1 190 ? 12.630 3.148 -10.600 1.00 91.81 190 ALA A C 1
ATOM 1436 O O . ALA A 1 190 ? 12.122 2.022 -10.599 1.00 91.81 190 ALA A O 1
ATOM 1437 N N . MET A 1 191 ? 12.765 3.887 -9.504 1.00 93.19 191 MET A N 1
ATOM 1438 C CA . MET A 1 191 ? 12.184 3.567 -8.203 1.00 93.19 191 MET A CA 1
ATOM 1439 C C . MET A 1 191 ? 11.300 4.734 -7.776 1.00 93.19 191 MET A C 1
ATOM 1441 O O . MET A 1 191 ? 11.789 5.858 -7.667 1.00 93.19 191 MET A O 1
ATOM 1445 N N . LEU A 1 192 ? 10.007 4.474 -7.574 1.00 91.62 192 LEU A N 1
ATOM 1446 C CA . LEU A 1 192 ? 9.014 5.487 -7.232 1.00 91.62 192 LEU A CA 1
ATOM 1447 C C . LEU A 1 192 ? 8.332 5.171 -5.899 1.00 91.62 192 LEU A C 1
ATOM 1449 O O . LEU A 1 192 ? 7.924 4.031 -5.649 1.00 91.62 192 LEU A O 1
ATOM 1453 N N . ALA A 1 193 ? 8.155 6.203 -5.080 1.00 84.06 193 ALA A N 1
ATOM 1454 C CA . ALA A 1 193 ? 7.375 6.163 -3.849 1.00 84.06 193 ALA A CA 1
ATOM 1455 C C . ALA A 1 193 ? 6.276 7.242 -3.871 1.00 84.06 193 ALA A C 1
ATOM 1457 O O . ALA A 1 193 ? 6.509 8.316 -4.430 1.00 84.06 193 ALA A O 1
ATOM 1458 N N . PRO A 1 194 ? 5.095 6.991 -3.284 1.00 75.00 194 PRO A N 1
ATOM 1459 C CA . PRO A 1 194 ? 4.079 8.024 -3.088 1.00 75.00 194 PRO A CA 1
ATOM 1460 C C . PRO A 1 194 ? 4.564 9.088 -2.088 1.00 75.00 194 PRO A C 1
ATOM 1462 O O . PRO A 1 194 ? 5.319 8.777 -1.165 1.00 75.00 194 PRO A O 1
ATOM 1465 N N . SER A 1 195 ? 4.132 10.336 -2.274 1.00 71.88 195 SER A N 1
ATOM 1466 C CA . SER A 1 195 ? 4.476 11.484 -1.423 1.00 71.88 195 SER A CA 1
ATOM 1467 C C . SER A 1 195 ? 3.426 12.587 -1.597 1.00 71.88 195 SER A C 1
ATOM 1469 O O . SER A 1 195 ? 3.263 13.128 -2.696 1.00 71.88 195 SER A O 1
ATOM 1471 N N . GLY A 1 196 ? 2.662 12.893 -0.546 1.00 65.56 196 GLY A N 1
ATOM 1472 C CA . GLY A 1 196 ? 1.454 13.712 -0.648 1.00 65.56 196 GLY A CA 1
ATOM 1473 C C . GLY A 1 196 ? 0.455 13.123 -1.650 1.00 65.56 196 GLY A C 1
ATOM 1474 O O . GLY A 1 196 ? 0.318 11.903 -1.760 1.00 65.56 196 GLY A O 1
ATOM 1475 N N . ASP A 1 197 ? -0.201 13.981 -2.433 1.00 64.69 197 ASP A N 1
ATOM 1476 C CA . ASP A 1 197 ? -1.144 13.588 -3.496 1.00 64.69 197 ASP A CA 1
ATOM 1477 C C . ASP A 1 197 ? -0.462 13.052 -4.780 1.00 64.69 197 ASP A C 1
ATOM 1479 O O . ASP A 1 197 ? -1.135 12.758 -5.770 1.00 64.69 197 ASP A O 1
ATOM 1483 N N . GLU A 1 198 ? 0.872 12.957 -4.809 1.00 73.94 198 GLU A N 1
ATOM 1484 C CA . GLU A 1 198 ? 1.663 12.618 -6.000 1.00 73.94 198 GLU A CA 1
ATOM 1485 C C . GLU A 1 198 ? 2.699 11.514 -5.699 1.00 73.94 198 GLU A C 1
ATOM 1487 O O . GLU A 1 198 ? 2.633 10.824 -4.679 1.00 73.94 198 GLU A O 1
ATOM 1492 N N . TYR A 1 199 ? 3.641 11.302 -6.618 1.00 85.25 199 TYR A N 1
ATOM 1493 C CA . TYR A 1 199 ? 4.781 10.406 -6.444 1.00 85.25 199 TYR A CA 1
ATOM 1494 C C . TYR A 1 199 ? 6.096 11.184 -6.498 1.00 85.25 199 TYR A C 1
ATOM 1496 O O . TYR A 1 199 ? 6.176 12.278 -7.055 1.00 85.25 199 TYR A O 1
ATOM 1504 N N . VAL A 1 200 ? 7.159 10.572 -5.986 1.00 88.00 200 VAL A N 1
ATOM 1505 C CA . VAL A 1 200 ? 8.545 10.968 -6.240 1.00 88.00 200 VAL A CA 1
ATOM 1506 C C . VAL A 1 200 ? 9.333 9.800 -6.824 1.00 88.00 200 VAL A C 1
ATOM 1508 O O . VAL A 1 200 ? 9.205 8.658 -6.379 1.00 88.00 200 VAL A O 1
ATOM 1511 N N . VAL A 1 201 ? 10.177 10.085 -7.815 1.00 89.00 201 VAL A N 1
ATOM 1512 C CA . VAL A 1 201 ? 11.260 9.188 -8.228 1.00 89.00 201 VAL A CA 1
ATOM 1513 C C . VAL A 1 201 ? 12.381 9.341 -7.204 1.00 89.00 201 VAL A C 1
ATOM 1515 O O . VAL A 1 201 ? 13.034 10.384 -7.157 1.00 89.00 201 VAL A O 1
ATOM 1518 N N . THR A 1 202 ? 12.583 8.313 -6.379 1.00 84.38 202 THR A N 1
ATOM 1519 C CA . THR A 1 202 ? 13.610 8.302 -5.322 1.00 84.38 202 THR A CA 1
ATOM 1520 C C . THR A 1 202 ? 14.979 7.911 -5.873 1.00 84.38 202 THR A C 1
ATOM 1522 O O . THR A 1 202 ? 16.009 8.363 -5.382 1.00 84.38 202 THR A O 1
ATOM 1525 N N . ASN A 1 203 ? 15.001 7.061 -6.909 1.00 87.69 203 ASN A N 1
ATOM 1526 C CA . ASN A 1 203 ? 16.203 6.705 -7.657 1.00 87.69 203 ASN A CA 1
ATOM 1527 C C . ASN A 1 203 ? 15.879 6.585 -9.153 1.00 87.69 203 ASN A C 1
ATOM 1529 O O . ASN A 1 203 ? 14.952 5.867 -9.544 1.00 87.69 203 ASN A O 1
ATOM 1533 N N . LEU A 1 204 ? 16.700 7.230 -9.982 1.00 88.50 204 LEU A N 1
ATOM 1534 C CA . LEU A 1 204 ? 16.700 7.109 -11.441 1.00 88.50 204 LEU A CA 1
ATOM 1535 C C . LEU A 1 204 ? 18.041 6.492 -11.866 1.00 88.50 204 LEU A C 1
ATOM 1537 O O . LEU A 1 204 ? 19.088 7.090 -11.617 1.00 88.50 204 LEU A O 1
ATOM 1541 N N . PHE A 1 205 ? 18.031 5.299 -12.465 1.00 86.50 205 PHE A N 1
ATOM 1542 C CA . PHE A 1 205 ? 19.252 4.590 -12.859 1.00 86.50 205 PHE A CA 1
ATOM 1543 C C . PHE A 1 205 ? 19.295 4.287 -14.362 1.00 86.50 205 PHE A C 1
ATOM 1545 O O . PHE A 1 205 ? 18.705 3.293 -14.793 1.00 86.50 205 PHE A O 1
ATOM 1552 N N . GLU A 1 206 ? 20.048 5.060 -15.146 1.00 80.88 206 GLU A N 1
ATOM 1553 C CA . GLU A 1 206 ? 20.430 4.658 -16.508 1.00 80.88 206 GLU A CA 1
ATOM 1554 C C . GLU A 1 206 ? 21.717 3.793 -16.489 1.00 80.88 206 GLU A C 1
ATOM 1556 O O . GLU A 1 206 ? 22.621 3.968 -15.668 1.00 80.88 206 GLU A O 1
ATOM 1561 N N . GLY A 1 207 ? 21.809 2.803 -17.381 1.00 74.88 207 GLY A N 1
ATOM 1562 C CA . GLY A 1 207 ? 22.994 1.960 -17.562 1.00 74.88 207 GLY A CA 1
ATOM 1563 C C . GLY A 1 207 ? 23.136 0.745 -16.623 1.00 74.88 207 GLY A C 1
ATOM 1564 O O . GLY A 1 207 ? 22.203 0.261 -15.980 1.00 74.88 207 GLY A O 1
ATOM 1565 N N . TYR A 1 208 ? 24.338 0.152 -16.597 1.00 76.00 208 TYR A N 1
ATOM 1566 C CA . TYR A 1 208 ? 24.584 -1.204 -16.068 1.00 76.00 208 TYR A CA 1
ATOM 1567 C C . TYR A 1 208 ? 24.799 -1.297 -14.547 1.00 76.00 208 TYR A C 1
ATOM 1569 O O . TYR A 1 208 ? 25.812 -1.845 -14.085 1.00 76.00 208 TYR A O 1
ATOM 1577 N N . VAL A 1 209 ? 23.802 -0.851 -13.776 1.00 79.75 209 VAL A N 1
ATOM 1578 C CA . VAL A 1 209 ? 23.816 -0.811 -12.303 1.00 79.75 209 VAL A CA 1
ATOM 1579 C C . VAL A 1 209 ? 24.304 -2.127 -11.662 1.00 79.75 209 VAL A C 1
ATOM 1581 O O . VAL A 1 209 ? 23.822 -3.220 -11.998 1.00 79.75 209 VAL A O 1
ATOM 1584 N N . PRO A 1 210 ? 25.240 -2.078 -10.696 1.00 81.75 210 PRO A N 1
ATOM 1585 C CA . PRO A 1 210 ? 25.599 -3.234 -9.884 1.00 81.75 210 PRO A CA 1
ATOM 1586 C C . PRO A 1 210 ? 24.439 -3.688 -8.982 1.00 81.75 210 PRO A C 1
ATOM 1588 O O . PRO A 1 210 ? 23.853 -2.890 -8.256 1.00 81.75 210 PRO A O 1
ATOM 1591 N N . ARG A 1 211 ? 24.171 -5.003 -8.916 1.00 83.00 211 ARG A N 1
ATOM 1592 C CA . ARG A 1 211 ? 23.149 -5.581 -8.014 1.00 83.00 211 ARG A CA 1
ATOM 1593 C C . ARG A 1 211 ? 23.233 -5.095 -6.550 1.00 83.00 211 ARG A C 1
ATOM 1595 O O . ARG A 1 211 ? 22.171 -4.946 -5.960 1.00 83.00 211 ARG A O 1
ATOM 1602 N N . PRO A 1 212 ? 24.414 -4.874 -5.928 1.00 81.88 212 PRO A N 1
ATOM 1603 C CA . PRO A 1 212 ? 24.475 -4.318 -4.575 1.00 81.88 212 PRO A CA 1
ATOM 1604 C C . PRO A 1 212 ? 23.827 -2.934 -4.450 1.00 81.88 212 PRO A C 1
ATOM 1606 O O . PRO A 1 212 ? 23.131 -2.710 -3.471 1.00 81.88 212 PRO A O 1
ATOM 1609 N N . VAL A 1 213 ? 23.983 -2.058 -5.452 1.00 84.88 213 VAL A N 1
ATOM 1610 C CA . VAL A 1 213 ? 23.358 -0.724 -5.466 1.00 84.88 213 VAL A CA 1
ATOM 1611 C C . VAL A 1 213 ? 21.843 -0.852 -5.602 1.00 84.88 213 VAL A C 1
ATOM 1613 O O . VAL A 1 213 ? 21.119 -0.319 -4.771 1.00 84.88 213 VAL A O 1
ATOM 1616 N N . LEU A 1 214 ? 21.359 -1.661 -6.555 1.00 84.69 214 LEU A N 1
ATOM 1617 C CA . LEU A 1 214 ? 19.923 -1.959 -6.679 1.00 84.69 214 LEU A CA 1
ATOM 1618 C C . LEU A 1 214 ? 19.344 -2.547 -5.381 1.00 84.69 214 LEU A C 1
ATOM 1620 O O . LEU A 1 214 ? 18.232 -2.219 -4.999 1.00 84.69 214 LEU A O 1
ATOM 1624 N N . SER A 1 215 ? 20.091 -3.405 -4.681 1.00 82.44 215 SER A N 1
ATOM 1625 C CA . SER A 1 215 ? 19.644 -3.991 -3.411 1.00 82.44 215 SER A CA 1
ATOM 1626 C C . SER A 1 215 ? 19.645 -3.000 -2.245 1.00 82.44 215 SER A C 1
ATOM 1628 O O . SER A 1 215 ? 18.913 -3.234 -1.289 1.00 82.44 215 SER A O 1
ATOM 1630 N N . GLN A 1 216 ? 20.462 -1.945 -2.302 1.00 81.56 216 GLN A N 1
ATOM 1631 C CA . GLN A 1 216 ? 20.447 -0.861 -1.323 1.00 81.56 216 GLN A CA 1
ATOM 1632 C C . GLN A 1 216 ? 19.259 0.064 -1.605 1.00 81.56 216 GLN A C 1
ATOM 1634 O O . GLN A 1 216 ? 18.389 0.190 -0.757 1.00 81.56 216 GLN A O 1
ATOM 1639 N N . ALA A 1 217 ? 19.124 0.560 -2.837 1.00 85.94 217 ALA A N 1
ATOM 1640 C CA . ALA A 1 217 ? 18.009 1.421 -3.229 1.00 85.94 217 ALA A CA 1
ATOM 1641 C C . ALA A 1 217 ? 16.627 0.756 -3.041 1.00 85.94 217 ALA A C 1
ATOM 1643 O O . ALA A 1 217 ? 15.676 1.428 -2.660 1.00 85.94 217 ALA A O 1
ATOM 1644 N N . LEU A 1 218 ? 16.506 -0.572 -3.207 1.00 84.75 218 LEU A N 1
ATOM 1645 C CA . LEU A 1 218 ? 15.281 -1.311 -2.855 1.00 84.75 218 LEU A CA 1
ATOM 1646 C C . LEU A 1 218 ? 15.059 -1.468 -1.344 1.00 84.75 218 LEU A C 1
ATOM 1648 O O . LEU A 1 218 ? 13.913 -1.543 -0.913 1.00 84.75 218 LEU A O 1
ATOM 1652 N N . PHE A 1 219 ? 16.122 -1.547 -0.538 1.00 81.62 219 PHE A N 1
ATOM 1653 C CA . PHE A 1 219 ? 16.006 -1.516 0.922 1.00 81.62 219 PHE A CA 1
ATOM 1654 C C . PHE A 1 219 ? 15.548 -0.131 1.393 1.00 81.62 219 PHE A C 1
ATOM 1656 O O . PHE A 1 219 ? 14.629 -0.041 2.202 1.00 81.62 219 PHE A O 1
ATOM 1663 N N . ASP A 1 220 ? 16.116 0.927 0.819 1.00 80.25 220 ASP A N 1
ATOM 1664 C CA . ASP A 1 220 ? 15.747 2.308 1.121 1.00 80.25 220 ASP A CA 1
ATOM 1665 C C . ASP A 1 220 ? 14.309 2.607 0.648 1.00 80.25 220 ASP A C 1
ATOM 1667 O O . ASP A 1 220 ? 13.510 3.113 1.430 1.00 80.25 220 ASP A O 1
ATOM 1671 N N . LEU A 1 221 ? 13.917 2.171 -0.562 1.00 82.19 221 LEU A N 1
ATOM 1672 C CA . LEU A 1 221 ? 12.530 2.240 -1.053 1.00 82.19 221 LEU A CA 1
ATOM 1673 C C . LEU A 1 221 ? 11.556 1.448 -0.164 1.00 82.19 221 LEU A C 1
ATOM 1675 O O . LEU A 1 221 ? 10.456 1.924 0.105 1.00 82.19 221 LEU A O 1
ATOM 1679 N N . ALA A 1 222 ? 11.935 0.258 0.315 1.00 76.12 222 ALA A N 1
ATOM 1680 C CA . ALA A 1 222 ? 11.109 -0.515 1.248 1.00 76.12 222 ALA A CA 1
ATOM 1681 C C . ALA A 1 222 ? 10.937 0.195 2.603 1.00 76.12 222 ALA A C 1
ATOM 1683 O O . ALA A 1 222 ? 9.885 0.056 3.227 1.00 76.12 222 ALA A O 1
ATOM 1684 N N . ALA A 1 223 ? 11.951 0.953 3.034 1.00 69.88 223 ALA A N 1
ATOM 1685 C CA . ALA A 1 223 ? 11.945 1.746 4.259 1.00 69.88 223 ALA A CA 1
ATOM 1686 C C . ALA A 1 223 ? 11.230 3.105 4.122 1.00 69.88 223 ALA A C 1
ATOM 1688 O O . ALA A 1 223 ? 10.974 3.747 5.144 1.00 69.88 223 ALA A O 1
ATOM 1689 N N . VAL A 1 224 ? 10.865 3.539 2.905 1.00 64.12 224 VAL A N 1
ATOM 1690 C CA . VAL A 1 224 ? 9.976 4.694 2.730 1.00 64.12 224 VAL A CA 1
ATOM 1691 C C . VAL A 1 224 ? 8.634 4.380 3.385 1.00 64.12 224 VAL A C 1
ATOM 1693 O O . VAL A 1 224 ? 7.934 3.433 3.003 1.00 64.12 224 VAL A O 1
ATOM 1696 N N . GLN A 1 225 ? 8.281 5.211 4.367 1.00 50.44 225 GLN A N 1
ATOM 1697 C CA . GLN A 1 225 ? 6.919 5.335 4.863 1.00 50.44 225 GLN A CA 1
ATOM 1698 C C . GLN A 1 225 ? 6.083 5.929 3.732 1.00 50.44 225 GLN A C 1
ATOM 1700 O O . GLN A 1 225 ? 6.109 7.130 3.482 1.00 50.44 225 GLN A O 1
ATOM 1705 N N . VAL A 1 226 ? 5.387 5.045 3.021 1.00 51.81 226 VAL A N 1
ATOM 1706 C CA . VAL A 1 226 ? 4.202 5.414 2.254 1.00 51.81 226 VAL A CA 1
ATOM 1707 C C . VAL A 1 226 ? 3.258 6.096 3.238 1.00 51.81 226 VAL A C 1
ATOM 1709 O O . VAL A 1 226 ? 2.912 5.469 4.234 1.00 51.81 226 VAL A O 1
ATOM 1712 N N . GLU A 1 227 ? 2.860 7.342 2.980 1.00 42.94 227 GLU A N 1
ATOM 1713 C CA . GLU A 1 227 ? 1.667 7.913 3.618 1.00 42.94 227 GLU A CA 1
ATOM 1714 C C . GLU A 1 227 ? 0.490 7.039 3.182 1.00 42.94 227 GLU A C 1
ATOM 1716 O O . GLU A 1 227 ? 0.238 6.922 1.975 1.00 42.94 227 GLU A O 1
ATOM 1721 N N . ASP A 1 228 ? -0.089 6.345 4.165 1.00 44.91 228 ASP A N 1
ATOM 1722 C CA . ASP A 1 228 ? -0.180 4.881 4.184 1.00 44.91 228 ASP A CA 1
ATOM 1723 C C . ASP A 1 228 ? -1.107 4.258 3.119 1.00 44.91 228 ASP A C 1
ATOM 1725 O O . ASP A 1 228 ? -1.732 4.914 2.287 1.00 44.91 228 ASP A O 1
ATOM 1729 N N . ASN A 1 229 ? -1.367 2.959 3.285 1.00 45.78 229 ASN A N 1
ATOM 1730 C CA . ASN A 1 229 ? -2.748 2.485 3.171 1.00 45.78 229 ASN A CA 1
ATOM 1731 C C . ASN A 1 229 ? -3.640 3.202 4.221 1.00 45.78 229 ASN A C 1
ATOM 1733 O O . ASN A 1 229 ? -4.292 2.521 5.001 1.00 45.78 229 ASN A O 1
ATOM 1737 N N . THR A 1 230 ? -3.638 4.535 4.320 1.00 52.69 230 THR A N 1
ATOM 1738 C CA . THR A 1 230 ? -4.523 5.292 5.210 1.00 52.69 230 THR A CA 1
ATOM 1739 C C . THR A 1 230 ? -5.870 5.383 4.536 1.00 52.69 230 THR A C 1
ATOM 1741 O O . THR A 1 230 ? -5.942 5.757 3.368 1.00 52.69 230 THR A O 1
ATOM 1744 N N . SER A 1 231 ? -6.942 5.078 5.259 1.00 54.69 231 SER A N 1
ATOM 1745 C CA . SER A 1 231 ? -8.265 5.417 4.746 1.00 54.69 231 SER A CA 1
ATOM 1746 C C . SER A 1 231 ? -8.422 6.940 4.691 1.00 54.69 231 SER A C 1
ATOM 1748 O O . SER A 1 231 ? -8.131 7.622 5.676 1.00 54.69 231 SER A O 1
ATOM 1750 N N . ASP A 1 232 ? -8.977 7.468 3.594 1.00 67.00 232 ASP A N 1
ATOM 1751 C CA . ASP A 1 232 ? -9.485 8.853 3.527 1.00 67.00 232 ASP A CA 1
ATOM 1752 C C . ASP A 1 232 ? -10.512 9.135 4.650 1.00 67.00 232 ASP A C 1
ATOM 1754 O O . ASP A 1 232 ? -10.781 10.276 5.044 1.00 67.00 232 ASP A O 1
ATOM 1758 N N . VAL A 1 233 ? -11.095 8.062 5.193 1.00 74.25 233 VAL A N 1
ATOM 1759 C CA . VAL A 1 233 ? -12.001 8.066 6.329 1.00 74.25 233 VAL A CA 1
ATOM 1760 C C . VAL A 1 233 ? -11.229 8.229 7.642 1.00 74.25 233 VAL A C 1
ATOM 1762 O O . VAL A 1 233 ? -10.778 7.265 8.258 1.00 74.25 233 VAL A O 1
ATOM 1765 N N . ASN A 1 234 ? -11.174 9.467 8.136 1.00 80.69 234 ASN A N 1
ATOM 1766 C CA . ASN A 1 234 ? -10.631 9.810 9.456 1.00 80.69 234 ASN A CA 1
ATOM 1767 C C . ASN A 1 234 ? -11.541 9.314 10.611 1.00 80.69 234 ASN A C 1
ATOM 1769 O O . ASN A 1 234 ? -12.271 10.088 11.245 1.00 80.69 234 ASN A O 1
ATOM 1773 N N . VAL A 1 235 ? -11.506 8.004 10.868 1.00 87.06 235 VAL A N 1
ATOM 1774 C CA . VAL A 1 235 ? -12.064 7.338 12.056 1.00 87.06 235 VAL A CA 1
ATOM 1775 C C . VAL A 1 235 ? -10.952 6.736 12.908 1.00 87.06 235 VAL A C 1
ATOM 1777 O O . VAL A 1 235 ? -9.936 6.294 12.385 1.00 87.06 235 VAL A O 1
ATOM 1780 N N . THR A 1 236 ? -11.148 6.671 14.222 1.00 86.62 236 THR A N 1
ATOM 1781 C CA . THR A 1 236 ? -10.171 6.101 15.157 1.00 86.62 236 THR A CA 1
ATOM 1782 C C . THR A 1 236 ? -10.762 5.021 16.040 1.00 86.62 236 THR A C 1
ATOM 1784 O O . THR A 1 236 ? -11.891 5.166 16.508 1.00 86.62 236 THR A O 1
ATOM 1787 N N . LEU A 1 237 ? -9.976 3.982 16.330 1.00 89.56 237 LEU A N 1
ATOM 1788 C CA . LEU A 1 237 ? -10.251 3.090 17.455 1.00 89.56 237 LEU A CA 1
ATOM 1789 C C . LEU A 1 237 ? -9.998 3.856 18.758 1.00 89.56 237 LEU A C 1
ATOM 1791 O O . LEU A 1 237 ? -8.891 4.338 18.991 1.00 89.56 237 LEU A O 1
ATOM 1795 N N . ASP A 1 238 ? -11.026 3.971 19.597 1.00 87.75 238 ASP A N 1
ATOM 1796 C CA . ASP A 1 238 ? -10.896 4.544 20.943 1.00 87.75 238 ASP A CA 1
ATOM 1797 C C . ASP A 1 238 ? -10.562 3.453 21.981 1.00 87.75 238 ASP A C 1
ATOM 1799 O O . ASP A 1 238 ? -9.827 3.707 22.932 1.00 87.75 238 ASP A O 1
ATOM 1803 N N . GLN A 1 239 ? -11.104 2.241 21.799 1.00 88.81 239 GLN A N 1
ATOM 1804 C CA . GLN A 1 239 ? -10.968 1.095 22.708 1.00 88.81 239 GLN A CA 1
ATOM 1805 C C . GLN A 1 239 ? -11.275 -0.217 21.974 1.00 88.81 239 GLN A C 1
ATOM 1807 O O . GLN A 1 239 ? -12.156 -0.251 21.112 1.00 88.81 239 GLN A O 1
ATOM 1812 N N . VAL A 1 240 ? -10.626 -1.313 22.377 1.00 91.38 240 VAL A N 1
ATOM 1813 C CA . VAL A 1 240 ? -11.076 -2.690 22.107 1.00 91.38 240 VAL A CA 1
ATOM 1814 C C . VAL A 1 240 ? -11.148 -3.445 23.429 1.00 91.38 240 VAL A C 1
ATOM 1816 O O . VAL A 1 240 ? -10.196 -3.418 24.203 1.00 91.38 240 VAL A O 1
ATOM 1819 N N . GLN A 1 241 ? -12.278 -4.098 23.693 1.00 89.94 241 GLN A N 1
ATOM 1820 C CA . GLN A 1 241 ? -12.524 -4.869 24.907 1.00 89.94 241 GLN A CA 1
ATOM 1821 C C . GLN A 1 241 ? -12.581 -6.364 24.579 1.00 89.94 241 GLN A C 1
ATOM 1823 O O . GLN A 1 241 ? -13.383 -6.812 23.752 1.00 89.94 241 GLN A O 1
ATOM 1828 N N . THR A 1 242 ? -11.736 -7.146 25.247 1.00 88.50 242 THR A N 1
ATOM 1829 C CA . THR A 1 242 ? -11.688 -8.604 25.105 1.00 88.50 242 THR A CA 1
ATOM 1830 C C . THR A 1 242 ? -12.732 -9.312 25.975 1.00 88.50 242 THR A C 1
ATOM 1832 O O . THR A 1 242 ? -13.253 -8.749 26.940 1.00 88.50 242 THR A O 1
ATOM 1835 N N . THR A 1 243 ? -13.068 -10.548 25.606 1.00 84.94 243 THR A N 1
ATOM 1836 C CA . THR A 1 243 ? -14.010 -11.427 26.319 1.00 84.94 243 THR A CA 1
ATOM 1837 C C . THR A 1 243 ? -13.449 -11.896 27.666 1.00 84.94 243 THR A C 1
ATOM 1839 O O . THR A 1 243 ? -12.255 -12.174 27.753 1.00 84.94 243 THR A O 1
ATOM 1842 N N . ASP A 1 244 ? -14.307 -12.120 28.672 1.00 76.38 244 ASP A N 1
ATOM 1843 C CA . ASP A 1 244 ? -13.924 -12.615 30.016 1.00 76.38 244 ASP A CA 1
ATOM 1844 C C . ASP A 1 244 ? -13.084 -13.914 30.009 1.00 76.38 244 ASP A C 1
ATOM 1846 O O . ASP A 1 244 ? -12.290 -14.151 30.919 1.00 76.38 244 ASP A O 1
ATOM 1850 N N . GLU A 1 245 ? -13.253 -14.770 28.995 1.00 68.00 245 GLU A N 1
ATOM 1851 C CA . GLU A 1 245 ? -12.497 -16.026 28.832 1.00 68.00 245 GLU A CA 1
ATOM 1852 C C . GLU A 1 245 ? -11.085 -15.822 28.233 1.00 68.00 245 GLU A C 1
ATOM 1854 O O . GLU A 1 245 ? -10.297 -16.767 28.185 1.00 68.00 245 GLU A O 1
ATOM 1859 N N . GLY A 1 246 ? -10.748 -14.591 27.826 1.00 64.38 246 GLY A N 1
ATOM 1860 C CA . GLY A 1 246 ? -9.527 -14.225 27.103 1.00 64.38 246 GLY A CA 1
ATOM 1861 C C . GLY A 1 246 ? -9.638 -14.369 25.578 1.00 64.38 246 GLY A C 1
ATOM 1862 O O . GLY A 1 246 ? -10.537 -15.031 25.060 1.00 64.38 246 GLY A O 1
ATOM 1863 N N . GLY A 1 247 ? -8.716 -13.730 24.853 1.00 69.12 247 GLY A N 1
ATOM 1864 C CA . GLY A 1 247 ? -8.500 -13.915 23.414 1.00 69.12 247 GLY A CA 1
ATOM 1865 C C . GLY A 1 247 ? -9.499 -13.221 22.479 1.00 69.12 247 GLY A C 1
ATOM 1866 O O . GLY A 1 247 ? -9.101 -12.421 21.633 1.00 69.12 247 GLY A O 1
ATOM 1867 N N . GLY A 1 248 ? -10.794 -13.508 22.613 1.00 83.94 248 GLY A N 1
ATOM 1868 C CA . GLY A 1 248 ? -11.827 -12.955 21.732 1.00 83.94 248 GLY A CA 1
ATOM 1869 C C . GLY A 1 248 ? -12.102 -11.466 21.973 1.00 83.94 248 GLY A C 1
ATOM 1870 O O . GLY A 1 248 ? -11.872 -10.955 23.065 1.00 83.94 248 GLY A O 1
ATOM 1871 N N . ILE A 1 249 ? -12.670 -10.773 20.978 1.00 89.75 249 ILE A N 1
ATOM 1872 C CA . ILE A 1 249 ? -13.260 -9.432 21.154 1.00 89.75 249 ILE A CA 1
ATOM 1873 C C . ILE A 1 249 ? -14.715 -9.577 21.625 1.00 89.75 249 ILE A C 1
ATOM 1875 O O . ILE A 1 249 ? -15.490 -10.323 21.020 1.00 89.75 249 ILE A O 1
ATOM 1879 N N . GLU A 1 250 ? -15.105 -8.825 22.657 1.00 90.81 250 GLU A N 1
ATOM 1880 C CA . GLU A 1 250 ? -16.509 -8.655 23.052 1.00 90.81 250 GLU A CA 1
ATOM 1881 C C . GLU A 1 250 ? -17.114 -7.425 22.352 1.00 90.81 250 GLU A C 1
ATOM 1883 O O . GLU A 1 250 ? -18.117 -7.547 21.645 1.00 90.81 250 GLU A O 1
ATOM 1888 N N . PHE A 1 251 ? -16.462 -6.259 22.457 1.00 93.44 251 PHE A N 1
ATOM 1889 C CA . PHE A 1 251 ? -16.801 -5.053 21.691 1.00 93.44 251 PHE A CA 1
ATOM 1890 C C . PHE A 1 251 ? -15.574 -4.178 21.394 1.00 93.44 251 PHE A C 1
ATOM 1892 O O . PHE A 1 251 ? -14.507 -4.352 2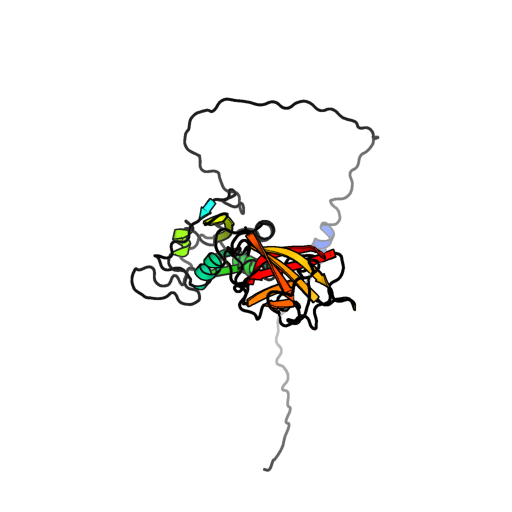1.979 1.00 93.44 251 PHE A O 1
ATOM 1899 N N . PHE A 1 252 ? -15.730 -3.213 20.492 1.00 94.50 252 PHE A N 1
ATOM 1900 C CA . PHE A 1 252 ? -14.772 -2.126 20.272 1.00 94.50 252 PHE A CA 1
ATOM 1901 C C . PHE A 1 252 ? -15.486 -0.812 19.954 1.00 94.50 252 PHE A C 1
ATOM 1903 O O . PHE A 1 252 ? -16.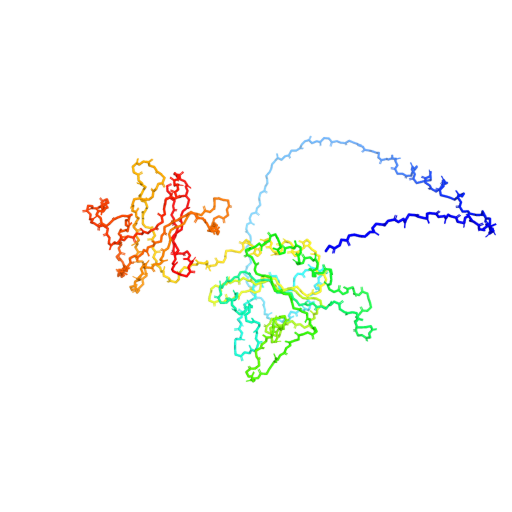636 -0.829 19.517 1.00 94.50 252 PHE A O 1
ATOM 1910 N N . SER A 1 253 ? -14.802 0.315 20.145 1.00 94.56 253 SER A N 1
ATOM 1911 C CA . SER A 1 253 ? -15.366 1.658 19.974 1.00 94.56 253 SER A CA 1
ATOM 1912 C C . SER A 1 253 ? -14.650 2.433 18.870 1.00 94.56 253 SER A C 1
ATOM 1914 O O . SER A 1 253 ? -13.418 2.485 18.845 1.00 94.56 253 SER A O 1
ATOM 1916 N N . VAL A 1 254 ? -15.423 3.039 17.965 1.00 94.94 254 VAL A N 1
ATOM 1917 C CA . VAL A 1 254 ? -14.933 3.803 16.807 1.00 94.94 254 VAL A CA 1
ATOM 1918 C C . VAL A 1 254 ? -15.476 5.230 16.839 1.00 94.94 254 VAL A C 1
ATOM 1920 O O . VAL A 1 254 ? -16.692 5.432 16.799 1.00 94.94 254 VAL A O 1
ATOM 1923 N N . GLN A 1 255 ? -14.580 6.220 16.828 1.00 91.81 255 GLN A N 1
ATOM 1924 C CA . GLN A 1 255 ? -14.913 7.641 16.708 1.00 91.81 255 GLN A CA 1
ATOM 1925 C C . GLN A 1 255 ? -14.664 8.176 15.304 1.00 91.81 255 GLN A C 1
ATOM 1927 O O . GLN A 1 255 ? -13.578 8.025 14.759 1.00 91.81 255 GLN A O 1
ATOM 1932 N N . ASN A 1 256 ? -15.633 8.905 14.753 1.00 90.75 256 ASN A N 1
ATOM 1933 C CA . ASN A 1 256 ? -15.438 9.721 13.558 1.00 90.75 256 ASN A CA 1
ATOM 1934 C C . ASN A 1 256 ? -14.805 11.072 13.937 1.00 90.75 256 ASN A C 1
ATOM 1936 O O . ASN A 1 256 ? -15.470 11.929 14.524 1.00 90.75 256 ASN A O 1
ATOM 1940 N N . ARG A 1 257 ? -13.526 11.269 13.592 1.00 86.62 257 ARG A N 1
ATOM 1941 C CA . ARG A 1 257 ? -12.789 12.536 13.778 1.00 86.62 257 ARG A CA 1
ATOM 1942 C C . ARG A 1 257 ? -12.774 13.406 12.511 1.00 86.62 257 ARG A C 1
ATOM 1944 O O . ARG A 1 257 ? -12.335 14.556 12.568 1.00 86.62 257 ARG A O 1
ATOM 1951 N N . GLY A 1 258 ? -13.283 12.885 11.394 1.00 80.38 258 GLY A N 1
ATOM 1952 C CA . GLY A 1 258 ? -13.429 13.575 10.117 1.00 80.38 258 GLY A CA 1
ATOM 1953 C C . GLY A 1 258 ? -14.467 14.702 10.118 1.00 80.38 258 GLY A C 1
ATOM 1954 O O . GLY A 1 258 ? -15.003 15.123 11.147 1.00 80.38 258 GLY A O 1
ATOM 1955 N N . VAL A 1 259 ? -14.737 15.248 8.929 1.00 83.06 259 VAL A N 1
ATOM 1956 C CA . VAL A 1 259 ? -15.717 16.334 8.749 1.00 83.06 259 VAL A CA 1
ATOM 1957 C C . VAL A 1 259 ? -17.058 15.872 8.185 1.00 83.06 259 VAL A C 1
ATOM 1959 O O . VAL A 1 259 ? -18.047 16.580 8.378 1.00 83.06 259 VAL A O 1
ATOM 1962 N N . GLU A 1 260 ? -17.101 14.697 7.559 1.00 88.12 260 GLU A N 1
ATOM 1963 C CA . GLU A 1 260 ? -18.297 14.103 6.956 1.00 88.12 260 GLU A CA 1
ATOM 1964 C C . GLU A 1 260 ? -18.783 12.872 7.744 1.00 88.12 260 GLU A C 1
ATOM 1966 O O . GLU A 1 260 ? -18.010 12.290 8.510 1.00 88.12 260 GLU A O 1
ATOM 1971 N N . PRO A 1 261 ? -20.055 12.457 7.605 1.00 89.62 261 PRO A N 1
ATOM 1972 C CA . PRO A 1 261 ? -20.563 11.239 8.230 1.00 89.62 261 PRO A CA 1
ATOM 1973 C C . PRO A 1 261 ? -20.033 9.975 7.546 1.00 89.62 261 PRO A C 1
ATOM 1975 O O . PRO A 1 261 ? -20.021 9.889 6.322 1.00 89.62 261 PRO A O 1
ATOM 1978 N N . VAL A 1 262 ? -19.695 8.961 8.337 1.00 93.31 262 VAL A N 1
ATOM 1979 C CA . VAL A 1 262 ? -19.064 7.715 7.871 1.00 93.31 262 VAL A CA 1
ATOM 1980 C C . VAL A 1 262 ? -20.032 6.544 8.011 1.00 93.31 262 VAL A C 1
ATOM 1982 O O . VAL A 1 262 ? -20.776 6.501 8.986 1.00 93.31 262 VAL A O 1
ATOM 1985 N N . ASN A 1 263 ? -20.015 5.583 7.083 1.00 95.00 263 ASN A N 1
ATOM 1986 C CA . ASN A 1 263 ? -20.624 4.266 7.295 1.00 95.00 263 ASN A CA 1
ATOM 1987 C C . ASN A 1 263 ? -19.527 3.238 7.590 1.00 95.00 263 ASN A C 1
ATOM 1989 O O . ASN A 1 263 ? -18.583 3.126 6.814 1.00 95.00 263 ASN A O 1
ATOM 1993 N N . LEU A 1 264 ? -19.656 2.504 8.696 1.00 95.56 264 LEU A N 1
ATOM 1994 C CA . LEU A 1 264 ? -18.690 1.485 9.111 1.00 95.56 264 LEU A CA 1
ATOM 1995 C C . LEU A 1 264 ? -18.963 0.087 8.521 1.00 95.56 264 LEU A C 1
ATOM 1997 O O . LEU A 1 264 ? -18.197 -0.838 8.785 1.00 95.56 264 LEU A O 1
ATOM 2001 N N . GLN A 1 265 ? -20.027 -0.111 7.735 1.00 94.12 265 GLN A N 1
ATOM 2002 C CA . GLN A 1 265 ? -20.314 -1.423 7.150 1.00 94.12 265 GLN A CA 1
ATOM 2003 C C . GLN A 1 265 ? -19.167 -1.898 6.238 1.00 94.12 265 GLN A C 1
ATOM 2005 O O . GLN A 1 265 ? -18.719 -1.181 5.345 1.00 94.12 265 GLN A O 1
ATOM 2010 N N . GLY A 1 266 ? -18.697 -3.129 6.454 1.00 89.94 266 GLY A N 1
ATOM 2011 C CA . GLY A 1 266 ? -17.586 -3.725 5.709 1.00 89.94 266 GLY A CA 1
ATOM 2012 C C . GLY A 1 266 ? -16.186 -3.382 6.231 1.00 89.94 266 GLY A C 1
ATOM 2013 O O . GLY A 1 266 ? -15.234 -4.014 5.781 1.00 89.94 266 GLY A O 1
ATOM 2014 N N . PHE A 1 267 ? -16.045 -2.466 7.197 1.00 93.56 267 PHE A N 1
ATOM 2015 C CA . PHE A 1 267 ? -14.774 -2.250 7.901 1.00 93.56 267 PHE A CA 1
ATOM 2016 C C . PHE A 1 267 ? -14.364 -3.527 8.655 1.00 93.56 267 PHE A C 1
ATOM 2018 O O . PHE A 1 267 ? -15.220 -4.294 9.111 1.00 93.56 267 PHE A O 1
ATOM 2025 N N . THR A 1 268 ? -13.059 -3.756 8.820 1.00 91.38 268 THR A N 1
ATOM 2026 C CA . THR A 1 268 ? -12.525 -4.955 9.495 1.00 91.38 268 THR A CA 1
ATOM 2027 C C . THR A 1 268 ? -11.501 -4.608 10.569 1.00 91.38 268 THR A C 1
ATOM 2029 O O . THR A 1 268 ? -10.706 -3.703 10.362 1.00 91.38 268 THR A O 1
ATOM 2032 N N . LEU A 1 269 ? -11.468 -5.333 11.692 1.00 91.56 269 LEU A N 1
ATOM 2033 C CA . LEU A 1 269 ? -10.306 -5.326 12.593 1.00 91.56 269 LEU A CA 1
ATOM 2034 C C . LEU A 1 269 ? -9.462 -6.567 12.330 1.00 91.56 269 LEU A C 1
ATOM 2036 O O . LEU A 1 269 ? -10.008 -7.671 12.250 1.00 91.56 269 LEU A O 1
ATOM 2040 N N . LYS A 1 270 ? -8.141 -6.396 12.242 1.00 88.75 270 LYS A N 1
ATOM 2041 C CA . LYS A 1 270 ? -7.162 -7.485 12.091 1.00 88.75 270 LYS A CA 1
ATOM 2042 C C . LYS A 1 270 ? -5.928 -7.226 12.947 1.00 88.75 270 LYS A C 1
ATOM 2044 O O . LYS A 1 270 ? -5.572 -6.073 13.185 1.00 88.75 270 LYS A O 1
ATOM 2049 N N . VAL A 1 271 ? -5.268 -8.299 13.372 1.00 84.38 271 VAL A N 1
ATOM 2050 C CA . VAL A 1 271 ? -3.964 -8.229 14.052 1.00 84.38 271 VAL A CA 1
ATOM 2051 C C . VAL A 1 271 ? -2.889 -7.804 13.051 1.00 84.38 271 VAL A C 1
ATOM 2053 O O . VAL A 1 271 ? -2.872 -8.287 11.915 1.00 84.38 271 VAL A O 1
ATOM 2056 N N . LEU A 1 272 ? -2.007 -6.899 13.471 1.00 75.06 272 LEU A N 1
ATOM 2057 C CA . LEU A 1 272 ? -0.789 -6.554 12.747 1.00 75.06 272 LEU A CA 1
ATOM 2058 C C . LEU A 1 272 ? 0.332 -7.523 13.122 1.00 75.06 272 LEU A C 1
ATOM 2060 O O . LEU A 1 272 ? 0.509 -7.875 14.287 1.00 75.06 272 LEU A O 1
ATOM 2064 N N . ASP A 1 273 ? 1.116 -7.927 12.132 1.00 72.88 273 ASP A N 1
ATOM 2065 C CA . ASP A 1 273 ? 2.327 -8.706 12.352 1.00 72.88 273 ASP A CA 1
ATOM 2066 C C . ASP A 1 273 ? 3.340 -7.902 13.204 1.00 72.88 273 ASP A C 1
ATOM 2068 O O . ASP A 1 273 ? 3.666 -6.765 12.847 1.00 72.88 273 ASP A O 1
ATOM 2072 N N . PRO A 1 274 ? 3.848 -8.454 14.323 1.00 60.19 274 PRO A N 1
ATOM 2073 C CA . PRO A 1 274 ? 4.644 -7.694 15.288 1.00 60.19 274 PRO A CA 1
ATOM 2074 C C . PRO A 1 274 ? 6.090 -7.426 14.843 1.00 60.19 274 PRO A C 1
ATOM 2076 O O . PRO A 1 274 ? 6.768 -6.616 15.475 1.00 60.19 274 PRO A O 1
ATOM 2079 N N . GLU A 1 275 ? 6.582 -8.079 13.783 1.00 57.53 275 GLU A N 1
ATOM 2080 C CA . GLU A 1 275 ? 7.911 -7.807 13.215 1.00 57.53 275 GLU A CA 1
ATOM 2081 C C . GLU A 1 275 ? 7.856 -6.755 12.094 1.00 57.53 275 GLU A C 1
ATOM 2083 O O . GLU A 1 275 ? 8.830 -6.033 11.877 1.00 57.53 275 GLU A O 1
ATOM 2088 N N . THR A 1 276 ? 6.727 -6.657 11.382 1.00 60.06 276 THR A N 1
ATOM 2089 C CA . THR A 1 276 ? 6.597 -5.875 10.137 1.00 60.06 276 THR A CA 1
ATOM 2090 C C . THR A 1 276 ? 5.523 -4.784 10.161 1.00 60.06 276 THR A C 1
ATOM 2092 O O . THR A 1 276 ? 5.420 -4.031 9.187 1.00 60.06 276 THR A O 1
ATOM 2095 N N . ALA A 1 277 ? 4.735 -4.696 11.241 1.00 62.56 277 ALA A N 1
ATOM 2096 C CA . ALA A 1 277 ? 3.610 -3.773 11.444 1.00 62.56 277 ALA A CA 1
ATOM 2097 C C . ALA A 1 277 ? 2.540 -3.808 10.329 1.00 62.56 277 ALA A C 1
ATOM 2099 O O . ALA A 1 277 ? 1.848 -2.822 10.082 1.00 62.56 277 ALA A O 1
ATOM 2100 N N . GLN A 1 278 ? 2.397 -4.944 9.638 1.00 64.44 278 GLN A N 1
ATOM 2101 C CA . GLN A 1 278 ? 1.534 -5.095 8.462 1.00 64.44 278 GLN A CA 1
ATOM 2102 C C . GLN A 1 278 ? 0.404 -6.104 8.679 1.00 64.44 278 GLN A C 1
ATOM 2104 O O . GLN A 1 278 ? 0.499 -7.033 9.478 1.00 64.44 278 GLN A O 1
ATOM 2109 N N . VAL A 1 279 ? -0.684 -5.932 7.926 1.00 65.38 279 VAL A N 1
ATOM 2110 C CA . VAL A 1 279 ? -1.817 -6.863 7.913 1.00 65.38 279 VAL A CA 1
ATOM 2111 C C . VAL A 1 279 ? -1.448 -8.099 7.093 1.00 65.38 279 VAL A C 1
ATOM 2113 O O . VAL A 1 279 ? -1.443 -8.059 5.862 1.00 65.38 279 VAL A O 1
ATOM 2116 N N . THR A 1 280 ? -1.188 -9.222 7.758 1.00 62.72 280 THR A N 1
ATOM 2117 C CA . THR A 1 280 ? -0.890 -10.485 7.066 1.00 62.72 280 THR A CA 1
ATOM 2118 C C . THR A 1 280 ? -2.108 -10.981 6.262 1.00 62.72 280 THR A C 1
ATOM 2120 O O . THR A 1 280 ? -3.216 -11.064 6.806 1.00 62.72 280 THR A O 1
ATOM 2123 N N . PRO A 1 281 ? -1.957 -11.355 4.973 1.00 59.56 281 PRO A N 1
ATOM 2124 C CA . PRO A 1 281 ? -3.047 -11.922 4.183 1.00 59.56 281 PRO A CA 1
ATOM 2125 C C . PRO A 1 281 ? -3.620 -13.194 4.824 1.00 59.56 281 PRO A C 1
ATOM 2127 O O . PRO A 1 281 ? -2.911 -14.176 5.031 1.00 59.56 281 PRO A O 1
ATOM 2130 N N . GLY A 1 282 ? -4.919 -13.177 5.134 1.00 64.88 282 GLY A N 1
ATOM 2131 C CA . GLY A 1 282 ? -5.589 -14.271 5.847 1.00 64.88 282 GLY A CA 1
ATOM 2132 C C . GLY A 1 282 ? -5.428 -14.252 7.374 1.00 64.88 282 GLY A C 1
ATOM 2133 O O . GLY A 1 282 ? -5.826 -15.223 8.015 1.00 64.88 282 GLY A O 1
ATOM 2134 N N . ALA A 1 283 ? -4.886 -13.177 7.962 1.00 70.81 283 ALA A N 1
ATOM 2135 C CA . ALA A 1 283 ? -4.879 -12.983 9.412 1.00 70.81 283 ALA A CA 1
ATOM 2136 C C . ALA A 1 283 ? -6.303 -13.059 10.008 1.00 70.81 283 ALA A C 1
ATOM 2138 O O . ALA A 1 283 ? -7.250 -12.557 9.386 1.00 70.81 283 ALA A O 1
ATOM 2139 N N . PRO A 1 284 ? -6.471 -13.639 11.214 1.00 78.88 284 PRO A N 1
ATOM 2140 C CA . PRO A 1 284 ? -7.727 -13.578 11.948 1.00 78.88 284 PRO A CA 1
ATOM 2141 C C . PRO A 1 284 ? -8.187 -12.141 12.202 1.00 78.88 284 PRO A C 1
ATOM 2143 O O . PRO A 1 284 ? -7.386 -11.218 12.357 1.00 78.88 284 PRO A O 1
ATOM 2146 N N . GLY A 1 285 ? -9.503 -11.966 12.272 1.00 87.69 285 GLY A N 1
ATOM 2147 C CA . GLY A 1 285 ? -10.120 -10.660 12.433 1.00 87.69 285 GLY A CA 1
ATOM 2148 C C . GLY A 1 285 ? -11.639 -10.730 12.520 1.00 87.69 285 GLY A C 1
ATOM 2149 O O . GLY A 1 285 ? -12.229 -11.817 12.543 1.00 87.69 285 GLY A O 1
ATOM 2150 N N . VAL A 1 286 ? -12.258 -9.555 12.556 1.00 92.25 286 VAL A N 1
ATOM 2151 C CA . VAL A 1 286 ? -13.715 -9.359 12.554 1.00 92.25 286 VAL A CA 1
ATOM 2152 C C . VAL A 1 286 ? -14.117 -8.350 11.480 1.00 92.25 286 VAL A C 1
ATOM 2154 O O . VAL A 1 286 ? -13.338 -7.456 11.163 1.00 92.25 286 VAL A O 1
ATOM 2157 N N . THR A 1 287 ? -15.330 -8.471 10.945 1.00 92.44 287 THR A N 1
ATOM 2158 C CA . THR A 1 287 ? -15.902 -7.585 9.915 1.00 92.44 287 THR A CA 1
ATOM 2159 C C . THR A 1 287 ? -17.216 -6.998 10.412 1.00 92.44 287 THR A C 1
ATOM 2161 O O . THR A 1 287 ? -18.100 -7.747 10.826 1.00 92.44 287 THR A O 1
ATOM 2164 N N . ILE A 1 288 ? -17.387 -5.678 10.343 1.00 95.44 288 ILE A N 1
ATOM 2165 C CA . ILE A 1 288 ? -18.640 -5.008 10.715 1.00 95.44 288 ILE A CA 1
ATOM 2166 C C . ILE A 1 288 ? -19.711 -5.349 9.671 1.00 95.44 288 ILE A C 1
ATOM 2168 O O . ILE A 1 288 ? -19.654 -4.896 8.527 1.00 95.44 288 ILE A O 1
ATOM 2172 N N . ASN A 1 289 ? -20.694 -6.164 10.062 1.00 90.06 289 ASN A N 1
ATOM 2173 C CA . ASN A 1 289 ? -21.777 -6.606 9.175 1.00 90.06 289 ASN A CA 1
ATOM 2174 C C . ASN A 1 289 ? -22.942 -5.598 9.115 1.00 90.06 289 ASN A C 1
ATOM 2176 O O . ASN A 1 289 ? -23.756 -5.627 8.192 1.00 90.06 289 ASN A O 1
ATOM 2180 N N . SER A 1 290 ? -23.020 -4.710 10.106 1.00 90.56 290 SER A N 1
ATOM 2181 C CA . SER A 1 290 ? -24.132 -3.787 10.324 1.00 90.56 290 SER A CA 1
ATOM 2182 C C . SER A 1 290 ? -23.959 -2.462 9.580 1.00 90.56 290 SER A C 1
ATOM 2184 O O . SER A 1 290 ? -22.854 -1.937 9.480 1.00 90.56 290 SER A O 1
ATOM 2186 N N . ASP A 1 291 ? -25.073 -1.899 9.113 1.00 93.81 291 ASP A N 1
ATOM 2187 C CA . ASP A 1 291 ? -25.161 -0.544 8.557 1.00 93.81 291 ASP A CA 1
ATOM 2188 C C . ASP A 1 291 ? -25.120 0.486 9.703 1.00 93.81 291 ASP A C 1
ATOM 2190 O O . ASP A 1 291 ? -26.141 0.782 10.327 1.00 93.81 291 ASP A O 1
ATOM 2194 N N . ILE A 1 292 ? -23.916 0.959 10.050 1.00 94.88 292 ILE A N 1
ATOM 2195 C CA . ILE A 1 292 ? -23.675 1.863 11.186 1.00 94.88 292 ILE A CA 1
ATOM 2196 C C . ILE A 1 292 ? -23.150 3.198 10.657 1.00 94.88 292 ILE A C 1
ATOM 2198 O O . ILE A 1 292 ? -21.964 3.338 10.352 1.00 94.88 292 ILE A O 1
ATOM 2202 N N . LYS A 1 293 ? -24.033 4.202 10.604 1.00 95.44 293 LYS A N 1
ATOM 2203 C CA . LYS A 1 293 ? -23.665 5.585 10.284 1.00 95.44 293 LYS A CA 1
ATOM 2204 C C . LYS A 1 293 ? -23.193 6.336 11.533 1.00 95.44 293 LYS A C 1
ATOM 2206 O O . LYS A 1 293 ? -23.915 6.407 12.527 1.00 95.44 293 LYS A O 1
ATOM 2211 N N . VAL A 1 294 ? -22.006 6.931 11.457 1.00 95.25 294 VAL A N 1
ATOM 2212 C CA . VAL A 1 294 ? -21.351 7.687 12.533 1.00 95.25 294 VAL A CA 1
ATOM 2213 C C . VAL A 1 294 ? -21.186 9.140 12.097 1.00 95.25 294 VAL A C 1
ATOM 2215 O O . VAL A 1 294 ? -20.436 9.448 11.166 1.00 95.25 294 VAL A O 1
ATOM 2218 N N . GLU A 1 295 ? -21.908 10.048 12.750 1.00 94.94 295 GLU A N 1
ATOM 2219 C CA . GLU A 1 295 ? -21.833 11.483 12.470 1.00 94.94 295 GLU A CA 1
ATOM 2220 C C . GLU A 1 295 ? -20.507 12.092 12.964 1.00 94.94 295 GLU A C 1
ATOM 2222 O O . GLU A 1 295 ? -19.786 11.510 13.776 1.00 94.94 295 GLU A O 1
ATOM 2227 N N . LYS A 1 296 ? -20.181 13.299 12.494 1.00 90.19 296 LYS A N 1
ATOM 2228 C CA . LYS A 1 296 ? -18.963 14.022 12.884 1.00 90.19 296 LYS A CA 1
ATOM 2229 C C . LYS A 1 296 ? -18.807 14.135 14.410 1.00 90.19 296 LYS A C 1
ATOM 2231 O O . LYS A 1 296 ? -19.661 14.713 15.080 1.00 90.19 296 LYS A O 1
ATOM 2236 N N . GLY A 1 297 ? -17.673 13.672 14.939 1.00 87.25 297 GLY A N 1
ATOM 2237 C CA . GLY A 1 297 ? -17.329 13.729 16.365 1.00 87.25 297 GLY A CA 1
ATOM 2238 C C . GLY A 1 297 ? -18.038 12.690 17.241 1.00 87.25 297 GLY A C 1
ATOM 2239 O O . GLY A 1 297 ? -17.795 12.647 18.446 1.00 87.25 297 GLY A O 1
ATOM 2240 N N . GLN A 1 298 ? -18.911 11.858 16.668 1.00 93.12 298 GLN A N 1
ATOM 2241 C CA . GLN A 1 298 ? -19.576 10.767 17.375 1.00 93.12 298 GLN A CA 1
ATOM 2242 C C . GLN A 1 298 ? -18.604 9.593 17.560 1.00 93.12 298 GLN A C 1
ATOM 2244 O O . GLN A 1 298 ? -17.846 9.270 16.647 1.00 93.12 298 GLN A O 1
ATOM 2249 N N . SER A 1 299 ? -18.666 8.935 18.721 1.00 93.44 299 SER A N 1
ATOM 2250 C CA . SER A 1 299 ? -18.106 7.594 18.931 1.00 93.44 299 SER A CA 1
ATOM 2251 C C . SER A 1 299 ? -19.238 6.581 19.113 1.00 93.44 299 SER A C 1
ATOM 2253 O O . SER A 1 299 ? -20.308 6.935 19.626 1.00 93.44 299 SER A O 1
ATOM 2255 N N . VAL A 1 300 ? -19.036 5.353 18.636 1.00 95.75 300 VAL A N 1
ATOM 2256 C CA . VAL A 1 300 ? -19.996 4.242 18.725 1.00 95.75 300 VAL A CA 1
ATOM 2257 C C . VAL A 1 300 ? -19.295 2.933 19.067 1.00 95.75 300 VAL A C 1
ATOM 2259 O O . VAL A 1 300 ? -18.218 2.650 18.552 1.00 95.75 300 VAL A O 1
ATOM 2262 N N . SER A 1 301 ? -19.952 2.114 19.883 1.00 96.50 301 SER A N 1
ATOM 2263 C CA . SER A 1 301 ? -19.498 0.779 20.279 1.00 96.50 301 SER A CA 1
ATOM 2264 C C . SER A 1 301 ? -20.102 -0.283 19.347 1.00 96.50 301 SER A C 1
ATOM 2266 O O . SER A 1 301 ? -21.306 -0.245 19.083 1.00 96.50 301 SER A O 1
ATOM 2268 N N . ILE A 1 302 ? -19.309 -1.237 18.855 1.00 96.00 302 ILE A N 1
ATOM 2269 C CA . ILE A 1 302 ? -19.729 -2.344 17.980 1.00 96.00 302 ILE A CA 1
ATOM 2270 C C . ILE A 1 302 ? -19.395 -3.666 18.677 1.00 96.00 302 ILE A C 1
ATOM 2272 O O . ILE A 1 302 ? -18.257 -3.876 19.092 1.00 96.00 302 ILE A O 1
ATOM 2276 N N . GLY A 1 303 ? -20.384 -4.552 18.827 1.00 93.31 303 GLY A N 1
ATOM 2277 C CA . GLY A 1 303 ? -20.265 -5.772 19.635 1.00 93.31 303 GLY A CA 1
ATOM 2278 C C . GLY A 1 303 ? -20.339 -7.080 18.850 1.00 93.31 303 GLY A C 1
ATOM 2279 O O . GLY A 1 303 ? -20.838 -7.139 17.728 1.00 93.31 303 GLY A O 1
ATOM 2280 N N . ARG A 1 304 ? -19.918 -8.171 19.488 1.00 91.19 304 ARG A N 1
ATOM 2281 C CA . ARG A 1 304 ? -20.077 -9.543 18.982 1.00 91.19 304 ARG A CA 1
ATOM 2282 C C . ARG A 1 304 ? -21.548 -9.970 18.833 1.00 91.19 304 ARG A C 1
ATOM 2284 O O . ARG A 1 304 ? -21.869 -10.763 17.954 1.00 91.19 304 ARG A O 1
ATOM 2291 N N . VAL A 1 305 ? -22.447 -9.456 19.682 1.00 90.62 305 VAL A N 1
ATOM 2292 C CA . VAL A 1 305 ? -23.911 -9.667 19.636 1.00 90.62 305 VAL A CA 1
ATOM 2293 C C . VAL A 1 305 ? -24.660 -8.381 20.053 1.00 90.62 305 VAL A C 1
ATOM 2295 O O . VAL A 1 305 ? -24.109 -7.587 20.816 1.00 90.62 305 VAL A O 1
ATOM 2298 N N . PRO A 1 306 ? -25.912 -8.138 19.606 1.00 88.31 306 PRO A N 1
ATOM 2299 C CA . PRO A 1 306 ? -26.566 -6.822 19.731 1.00 88.31 306 PRO A CA 1
ATOM 2300 C C . PRO A 1 306 ? -27.125 -6.494 21.130 1.00 88.31 306 PRO A C 1
ATOM 2302 O O . PRO A 1 306 ? -27.647 -5.402 21.350 1.00 88.31 306 PRO A O 1
ATOM 2305 N N . ASP A 1 307 ? -27.051 -7.431 22.079 1.00 89.75 307 ASP A N 1
ATOM 2306 C CA . ASP A 1 307 ? -27.425 -7.216 23.484 1.00 89.75 307 ASP A CA 1
ATOM 2307 C C . ASP A 1 307 ? -26.224 -6.853 24.384 1.00 89.75 307 ASP A C 1
ATOM 2309 O O . ASP A 1 307 ? -26.414 -6.661 25.586 1.00 89.75 307 ASP A O 1
ATOM 2313 N N . ILE A 1 308 ? -25.011 -6.727 23.823 1.00 91.06 308 ILE A N 1
ATOM 2314 C CA . ILE A 1 308 ? -23.822 -6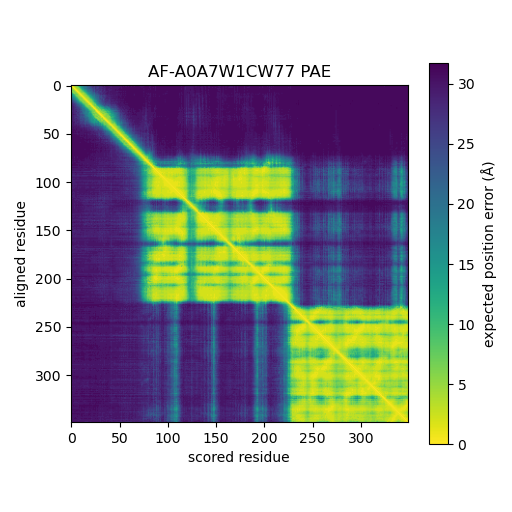.263 24.558 1.00 91.06 308 ILE A CA 1
ATOM 2315 C C . ILE A 1 308 ? -24.002 -4.812 25.006 1.00 91.06 308 ILE A C 1
ATOM 2317 O O . ILE A 1 308 ? -24.596 -3.979 24.311 1.00 91.06 308 ILE A O 1
ATOM 2321 N N . VAL A 1 309 ?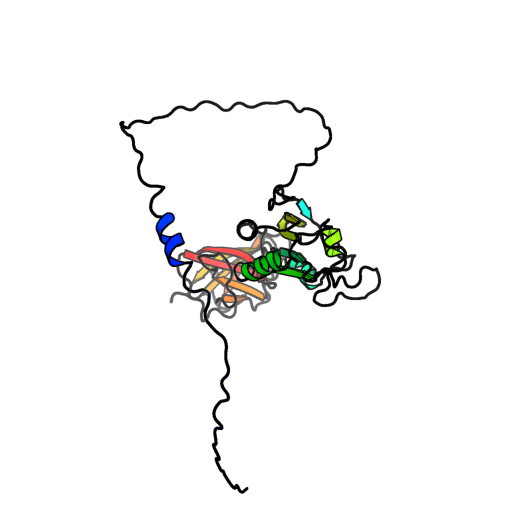 -23.462 -4.535 26.190 1.00 92.69 309 VAL A N 1
ATOM 2322 C CA . VAL A 1 309 ? -23.423 -3.223 26.826 1.00 92.69 309 VAL A CA 1
ATOM 2323 C C . VAL A 1 309 ? -21.959 -2.803 26.965 1.00 92.69 309 VAL A C 1
ATOM 2325 O O . VAL A 1 309 ? -21.136 -3.628 27.351 1.00 92.69 309 VAL A O 1
ATOM 2328 N N . ASP A 1 310 ? -21.648 -1.556 26.620 1.00 90.75 310 ASP A N 1
ATOM 2329 C CA . ASP A 1 310 ? -20.311 -0.966 26.741 1.00 90.75 310 ASP A CA 1
ATOM 2330 C C . ASP A 1 310 ? -20.022 -0.420 28.151 1.00 90.75 310 ASP A C 1
ATOM 2332 O O . ASP A 1 310 ? -20.894 -0.387 29.025 1.00 90.75 310 ASP A O 1
ATOM 2336 N N . ASP A 1 311 ? -18.788 0.042 28.369 1.00 87.81 311 ASP A N 1
ATOM 2337 C CA . ASP A 1 311 ? -18.318 0.572 29.657 1.00 87.81 311 ASP A CA 1
ATOM 2338 C C . ASP A 1 311 ? -19.051 1.855 30.105 1.00 87.81 311 ASP A C 1
ATOM 2340 O O . ASP A 1 311 ? -19.034 2.201 31.290 1.00 87.81 311 ASP A O 1
ATOM 2344 N N . GLU A 1 312 ? -19.747 2.552 29.196 1.00 87.81 312 GLU A N 1
ATOM 2345 C CA . GLU A 1 312 ? -20.627 3.680 29.533 1.00 87.81 312 GLU A CA 1
ATOM 2346 C C . GLU A 1 312 ? -22.055 3.236 29.913 1.00 87.81 312 GLU A C 1
ATOM 2348 O O . GLU A 1 312 ? -22.904 4.069 30.252 1.00 87.81 312 GLU A O 1
ATOM 2353 N N . GLY A 1 313 ? -22.345 1.932 29.876 1.00 89.94 313 GLY A N 1
ATOM 2354 C CA . GLY A 1 313 ? -23.657 1.365 30.179 1.00 89.94 313 GLY A CA 1
ATOM 2355 C C . GLY A 1 313 ? -24.664 1.471 29.028 1.00 89.94 313 GLY A C 1
ATOM 2356 O O . GLY A 1 313 ? -25.871 1.328 29.260 1.00 89.94 313 GLY A O 1
ATOM 2357 N N . LYS A 1 314 ? -24.210 1.732 27.796 1.00 92.75 314 LYS A N 1
ATOM 2358 C CA . LYS A 1 314 ? -25.057 1.820 26.595 1.00 92.75 314 LYS A CA 1
ATOM 2359 C C . LYS A 1 314 ? -25.018 0.509 25.819 1.00 92.75 314 LYS A C 1
ATOM 2361 O O . LYS A 1 314 ? -24.056 -0.241 25.884 1.00 92.75 314 LYS A O 1
ATOM 2366 N N . ARG A 1 315 ? -26.066 0.231 25.042 1.00 93.81 315 ARG A N 1
ATOM 2367 C CA . ARG A 1 315 ? -26.047 -0.879 24.076 1.00 93.81 315 ARG A CA 1
ATOM 2368 C C . ARG A 1 315 ? -25.179 -0.526 22.873 1.00 93.81 315 ARG A C 1
ATOM 2370 O O . ARG A 1 315 ? -25.230 0.613 22.408 1.00 93.81 315 ARG A O 1
ATOM 2377 N N . VAL A 1 316 ? -24.475 -1.523 22.341 1.00 95.62 316 VAL A N 1
ATOM 2378 C CA . VAL A 1 316 ? -23.724 -1.402 21.082 1.00 95.62 316 VAL A CA 1
ATOM 2379 C C . VAL A 1 316 ? -24.626 -0.952 19.922 1.00 95.62 316 VAL A C 1
ATOM 2381 O O . VAL A 1 316 ? -25.796 -1.329 19.837 1.00 95.62 316 VAL A O 1
ATOM 2384 N N . ALA A 1 317 ? -24.083 -0.129 19.023 1.00 94.62 317 ALA A N 1
ATOM 2385 C CA . ALA A 1 317 ? -24.799 0.457 17.887 1.00 94.62 317 ALA A CA 1
ATOM 2386 C C . ALA A 1 317 ? -25.056 -0.542 16.742 1.00 94.62 317 ALA A C 1
ATOM 2388 O O . ALA A 1 317 ? -25.916 -0.308 15.895 1.00 94.62 317 ALA A O 1
ATOM 2389 N N . GLY A 1 318 ? -24.321 -1.654 16.721 1.00 94.62 318 GLY A N 1
ATOM 2390 C CA . GLY A 1 318 ? -24.457 -2.746 15.764 1.00 94.62 318 GLY A CA 1
ATOM 2391 C C . GLY A 1 318 ? -23.448 -3.855 16.056 1.00 94.62 318 GLY A C 1
ATOM 2392 O O . GLY A 1 318 ? -22.832 -3.873 17.127 1.00 94.62 318 GLY A O 1
ATOM 2393 N N . THR A 1 319 ? -23.286 -4.779 15.109 1.00 94.94 319 THR A N 1
ATOM 2394 C CA . THR A 1 319 ? -22.475 -5.991 15.289 1.00 94.94 319 THR A CA 1
ATOM 2395 C C . THR A 1 319 ? -21.343 -6.181 14.281 1.00 94.94 319 THR A C 1
ATOM 2397 O O . THR A 1 319 ? -21.300 -5.550 13.221 1.00 94.94 319 THR A O 1
ATOM 2400 N N . PHE A 1 320 ? -20.447 -7.110 14.616 1.00 94.50 320 PHE A N 1
ATOM 2401 C CA . PHE A 1 320 ? -19.455 -7.692 13.717 1.00 94.50 320 PHE A CA 1
ATOM 2402 C C . PHE A 1 320 ? -19.607 -9.220 13.599 1.00 94.50 320 PHE A C 1
ATOM 2404 O O . PHE A 1 320 ? -20.179 -9.875 14.467 1.00 94.50 320 PHE A O 1
ATOM 2411 N N . GLU A 1 321 ? -19.054 -9.791 12.530 1.00 90.25 321 GLU A N 1
ATOM 2412 C CA . GLU A 1 321 ? -18.902 -11.235 12.306 1.00 90.25 321 GLU A CA 1
ATOM 2413 C C . GLU A 1 321 ? -17.416 -11.626 12.260 1.00 90.25 321 GLU A C 1
ATOM 2415 O O . GLU A 1 321 ? -16.549 -10.777 12.063 1.00 90.25 321 GLU A O 1
ATOM 2420 N N . GLY A 1 322 ? -17.103 -12.914 12.429 1.00 86.25 322 GLY A N 1
ATOM 2421 C CA . GLY A 1 322 ? -15.727 -13.427 12.484 1.00 86.25 322 GLY A CA 1
ATOM 2422 C C . GLY A 1 322 ? -15.252 -13.686 13.916 1.00 86.25 322 GLY A C 1
ATOM 2423 O O . GLY A 1 322 ? -16.022 -14.156 14.751 1.00 86.25 322 GLY A O 1
ATOM 2424 N N . GLY A 1 323 ? -13.972 -13.430 14.199 1.00 75.56 323 GLY A N 1
ATOM 2425 C CA . GLY A 1 323 ? -13.401 -13.457 15.555 1.00 75.56 323 GLY A CA 1
ATOM 2426 C C . GLY A 1 323 ? -13.213 -14.836 16.207 1.00 75.56 323 GLY A C 1
ATOM 2427 O O . GLY A 1 323 ? -12.460 -14.948 17.164 1.00 75.56 323 GLY A O 1
ATOM 2428 N N . THR A 1 324 ? -13.803 -15.916 15.689 1.00 69.44 324 THR A N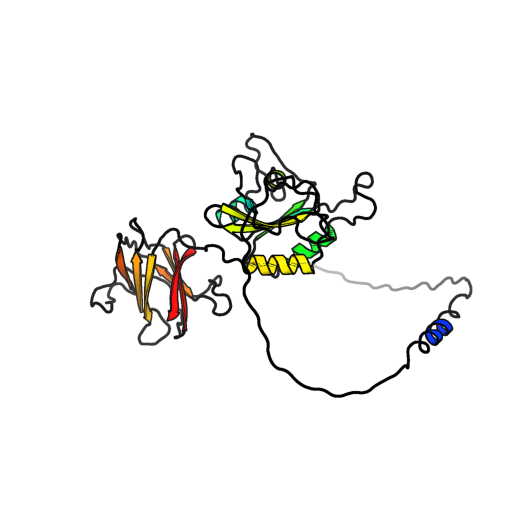 1
ATOM 2429 C CA . THR A 1 324 ? -13.730 -17.276 16.282 1.00 69.44 324 THR A CA 1
ATOM 2430 C C . THR A 1 324 ? -12.359 -17.963 16.196 1.00 69.44 324 THR A C 1
ATOM 2432 O O . THR A 1 324 ? -12.198 -19.098 16.641 1.00 69.44 324 THR A O 1
ATOM 2435 N N . SER A 1 325 ? -11.365 -17.310 15.600 1.00 69.00 325 SER A N 1
ATOM 2436 C CA . SER A 1 325 ? -9.952 -17.721 15.619 1.00 69.00 325 SER A CA 1
ATOM 2437 C C . SER A 1 325 ? -9.024 -16.526 15.861 1.00 69.00 325 SER A C 1
ATOM 2439 O O . SER A 1 325 ? -7.851 -16.572 15.502 1.00 69.00 325 SER A O 1
ATOM 2441 N N . LEU A 1 326 ? -9.577 -15.445 16.418 1.00 80.50 326 LEU A N 1
ATOM 2442 C CA . LEU A 1 326 ? -8.851 -14.274 16.882 1.00 80.50 326 LEU A CA 1
ATOM 2443 C C . LEU A 1 326 ? -8.557 -14.473 18.373 1.00 80.50 326 LEU A C 1
ATOM 2445 O O . LEU A 1 326 ? -9.478 -14.709 19.152 1.00 80.50 326 LEU A O 1
ATOM 2449 N N . ASP A 1 327 ? -7.281 -14.412 18.731 1.00 82.06 327 ASP A N 1
ATOM 2450 C CA . ASP A 1 327 ? -6.772 -14.581 20.091 1.00 82.06 327 ASP A CA 1
ATOM 2451 C C . ASP A 1 327 ? -5.817 -13.411 20.353 1.00 82.06 327 ASP A C 1
ATOM 2453 O O . ASP A 1 327 ? -4.750 -13.349 19.746 1.00 82.06 327 ASP A O 1
ATOM 2457 N N . LEU A 1 328 ? -6.271 -12.430 21.137 1.00 83.56 328 LEU A N 1
ATOM 2458 C CA . LEU A 1 328 ? -5.564 -11.188 21.449 1.00 83.56 328 LEU A CA 1
ATOM 2459 C C . LEU A 1 328 ? -4.884 -11.265 22.819 1.00 83.56 328 LEU A C 1
ATOM 2461 O O . LEU A 1 328 ? -5.541 -11.475 23.846 1.00 83.56 328 LEU A O 1
ATOM 2465 N N . ALA A 1 329 ? -3.579 -11.011 22.834 1.00 78.75 329 ALA A N 1
ATOM 2466 C CA . ALA A 1 329 ? -2.753 -10.880 24.024 1.00 78.75 329 ALA A CA 1
ATOM 2467 C C . ALA A 1 329 ? -2.382 -9.405 24.306 1.00 78.75 329 ALA A C 1
ATOM 2469 O O . ALA A 1 329 ? -2.281 -8.599 23.380 1.00 78.75 329 ALA A O 1
ATOM 2470 N N . PRO A 1 330 ? -2.119 -9.029 25.574 1.00 77.94 330 PRO A N 1
ATOM 2471 C CA . PRO A 1 330 ? -1.604 -7.700 25.900 1.00 77.94 330 PRO A CA 1
ATOM 2472 C C . PRO A 1 330 ? -0.260 -7.428 25.211 1.00 77.94 330 PRO A C 1
ATOM 2474 O O . PRO A 1 330 ? 0.682 -8.217 25.341 1.00 77.94 330 PRO A O 1
ATOM 2477 N N . GLY A 1 331 ? -0.164 -6.295 24.521 1.00 74.25 331 GLY A N 1
ATOM 2478 C CA . GLY A 1 331 ? 0.960 -5.913 23.667 1.00 74.25 331 GLY A CA 1
ATOM 2479 C C . GLY A 1 331 ? 0.757 -6.193 22.173 1.00 74.25 331 GLY A C 1
ATOM 2480 O O . GLY A 1 331 ? 1.543 -5.677 21.375 1.00 74.25 331 GLY A O 1
ATOM 2481 N N . ASP A 1 332 ? -0.283 -6.936 21.777 1.00 80.00 332 ASP A N 1
ATOM 2482 C CA . ASP A 1 332 ? -0.642 -7.085 20.364 1.00 80.00 332 ASP A CA 1
ATOM 2483 C C . ASP A 1 332 ? -1.081 -5.739 19.773 1.00 80.00 332 ASP A C 1
ATOM 2485 O O . ASP A 1 332 ? -1.723 -4.919 20.435 1.00 80.00 332 ASP A O 1
ATOM 2489 N N . GLN A 1 333 ? -0.759 -5.518 18.497 1.00 81.19 333 GLN A N 1
ATOM 2490 C CA . GLN A 1 333 ? -1.274 -4.389 17.726 1.00 81.19 333 GLN A CA 1
ATOM 2491 C C . GLN A 1 333 ? -2.378 -4.851 16.782 1.00 81.19 333 GLN A C 1
ATOM 2493 O O . GLN A 1 333 ? -2.275 -5.890 16.130 1.00 81.19 333 GLN A O 1
ATOM 2498 N N . ILE A 1 334 ? -3.421 -4.040 16.672 1.00 87.25 334 ILE A N 1
ATOM 2499 C CA . ILE A 1 334 ? -4.559 -4.273 15.785 1.00 87.25 334 ILE A CA 1
ATOM 2500 C C . ILE A 1 334 ? -4.835 -3.032 14.942 1.00 87.25 334 ILE A C 1
ATOM 2502 O O . ILE A 1 334 ? -4.695 -1.898 15.404 1.00 87.25 334 ILE A O 1
ATOM 2506 N N . ALA A 1 335 ? -5.257 -3.262 13.702 1.00 87.75 335 ALA A N 1
ATOM 2507 C CA . ALA A 1 335 ? -5.661 -2.232 12.759 1.00 87.75 335 ALA A CA 1
ATOM 2508 C C . ALA A 1 335 ? -7.155 -2.341 12.441 1.00 87.75 335 ALA A C 1
ATOM 2510 O O . ALA A 1 335 ? -7.640 -3.421 12.093 1.00 87.75 335 ALA A O 1
ATOM 2511 N N . LEU A 1 336 ? -7.857 -1.209 12.513 1.00 90.62 336 LEU A N 1
ATOM 2512 C CA . LEU A 1 336 ? -9.140 -0.988 11.852 1.00 90.62 336 LEU A CA 1
ATOM 2513 C C . LEU A 1 336 ? -8.857 -0.645 10.390 1.00 90.62 336 LEU A C 1
ATOM 2515 O O . LEU A 1 336 ? -8.195 0.351 10.107 1.00 90.62 336 LEU A O 1
ATOM 2519 N N . LEU A 1 337 ? -9.382 -1.455 9.481 1.00 87.31 337 LEU A N 1
ATOM 2520 C CA . LEU A 1 337 ? -9.356 -1.242 8.041 1.00 87.31 337 LEU A CA 1
ATOM 2521 C C . LEU A 1 337 ? -10.744 -0.823 7.557 1.00 87.31 337 LEU A C 1
ATOM 2523 O O . LEU A 1 337 ? -11.745 -1.322 8.077 1.00 87.31 337 LEU A O 1
ATOM 2527 N N . ASP A 1 338 ? -10.802 0.021 6.537 1.00 84.50 338 ASP A N 1
ATOM 2528 C CA . ASP A 1 338 ? -12.030 0.333 5.815 1.00 84.50 338 ASP A CA 1
ATOM 2529 C C . ASP A 1 338 ? -12.504 -0.817 4.906 1.00 84.50 338 ASP A C 1
ATOM 2531 O O . ASP A 1 338 ? -11.932 -1.912 4.877 1.00 84.50 338 ASP A O 1
ATOM 2535 N N . SER A 1 339 ? -13.588 -0.572 4.171 1.00 80.38 339 SER A N 1
ATOM 2536 C CA . SER A 1 339 ? -14.179 -1.528 3.231 1.00 80.38 339 SER A CA 1
ATOM 2537 C C . SER A 1 339 ? -13.363 -1.747 1.946 1.00 80.38 339 SER A C 1
ATOM 2539 O O . SER A 1 339 ? -13.619 -2.724 1.239 1.00 80.38 339 SER A O 1
ATOM 2541 N N . GLY A 1 340 ? -12.376 -0.892 1.650 1.00 71.62 340 GLY A N 1
ATOM 2542 C CA . GLY A 1 340 ? -11.355 -1.115 0.619 1.00 71.62 340 GLY A CA 1
ATOM 2543 C C . GLY A 1 340 ? -10.146 -1.912 1.131 1.00 71.62 340 GLY A C 1
ATOM 2544 O O . GLY A 1 340 ? -9.442 -2.542 0.342 1.00 71.62 340 GLY A O 1
ATOM 2545 N N . GLY A 1 341 ? -9.941 -1.943 2.450 1.00 71.06 341 GLY A N 1
ATOM 2546 C CA . GLY A 1 341 ? -8.827 -2.607 3.128 1.00 71.06 341 GLY A CA 1
ATOM 2547 C C . GLY A 1 341 ? -7.727 -1.658 3.617 1.00 71.06 341 GLY A C 1
ATOM 2548 O O . GLY A 1 341 ? -6.704 -2.148 4.100 1.00 71.06 341 GLY A O 1
ATOM 2549 N N . ALA A 1 342 ? -7.922 -0.339 3.527 1.00 72.56 342 ALA A N 1
ATOM 2550 C CA . ALA A 1 342 ? -6.974 0.660 4.012 1.00 72.56 342 ALA A CA 1
ATOM 2551 C C . ALA A 1 342 ? -7.110 0.861 5.533 1.00 72.56 342 ALA A C 1
ATOM 2553 O O . ALA A 1 342 ? -8.214 0.975 6.059 1.00 72.56 342 ALA A O 1
ATOM 2554 N N . VAL A 1 343 ? -5.986 0.898 6.247 1.00 78.44 343 VAL A N 1
ATOM 2555 C CA . VAL A 1 343 ? -5.872 1.188 7.682 1.00 78.44 343 VAL A CA 1
ATOM 2556 C C . VAL A 1 343 ? -6.441 2.576 7.988 1.00 78.44 343 VAL A C 1
ATOM 2558 O O . VAL A 1 343 ? -5.828 3.597 7.706 1.00 78.44 343 VAL A O 1
ATOM 2561 N N . ALA A 1 344 ? -7.608 2.638 8.619 1.00 81.12 344 ALA A N 1
ATOM 2562 C CA . ALA A 1 344 ? -8.135 3.886 9.163 1.00 81.12 344 ALA A CA 1
ATOM 2563 C C . ALA A 1 344 ? -7.508 4.220 10.531 1.00 81.12 344 ALA A C 1
ATOM 2565 O O . ALA A 1 344 ? -7.338 5.386 10.876 1.00 81.12 344 ALA A O 1
ATOM 2566 N N . SER A 1 345 ? -7.161 3.203 11.333 1.00 83.00 345 SER A N 1
ATOM 2567 C CA . SER A 1 345 ? -6.625 3.406 12.686 1.00 83.00 345 SER A CA 1
ATOM 2568 C C . SER A 1 345 ? -5.891 2.182 13.230 1.00 83.00 345 SER A C 1
ATOM 2570 O O . SER A 1 345 ? -6.211 1.056 12.856 1.00 83.00 345 SER A O 1
ATOM 2572 N N . THR A 1 346 ? -4.965 2.389 14.168 1.00 82.56 346 THR A N 1
ATOM 2573 C CA . THR A 1 346 ? -4.284 1.328 14.924 1.00 82.56 346 THR A CA 1
ATOM 2574 C C . THR A 1 346 ? -4.350 1.583 16.431 1.00 82.56 346 THR A C 1
ATOM 2576 O O . THR A 1 346 ? -4.428 2.728 16.879 1.00 82.56 346 THR A O 1
ATOM 2579 N N . ILE A 1 347 ? -4.337 0.507 17.223 1.00 82.38 347 ILE A N 1
ATOM 2580 C CA . ILE A 1 347 ? -4.281 0.548 18.693 1.00 82.38 347 ILE A CA 1
ATOM 2581 C C . ILE A 1 347 ? -3.552 -0.701 19.228 1.00 82.38 347 ILE A C 1
ATOM 2583 O O . ILE A 1 347 ? -3.444 -1.710 18.526 1.00 82.38 347 ILE A O 1
ATOM 2587 N N . SER A 1 348 ? -3.037 -0.630 20.457 1.00 82.06 348 SER A N 1
ATOM 2588 C CA . SER A 1 348 ? -2.466 -1.770 21.193 1.00 82.06 348 SER A CA 1
ATOM 2589 C C . SER A 1 348 ? -3.440 -2.278 22.256 1.00 82.06 348 SER A C 1
ATOM 2591 O O . SER A 1 348 ? -4.161 -1.471 22.845 1.00 82.06 348 SER A O 1
ATOM 2593 N N . ILE A 1 349 ? -3.420 -3.589 22.510 1.00 79.56 349 ILE A N 1
ATOM 2594 C CA . ILE A 1 349 ? -4.176 -4.277 23.577 1.00 79.56 349 ILE A CA 1
ATOM 2595 C C . ILE A 1 349 ? -3.418 -4.238 24.914 1.00 79.56 349 ILE A C 1
ATOM 2597 O O . ILE A 1 349 ? -2.185 -4.458 24.892 1.00 79.56 349 ILE A O 1
#

Radius of gyration: 32.89 Å; Cα contacts (8 Å, |Δi|>4): 583; chains: 1; bounding box: 87×96×66 Å

Nearest PDB structures (foldseek):
  1ex0-assembly1_B  TM=2.774E-01  e=4.556E-03  Homo sapiens
  1evu-assembly1_A  TM=2.567E-01  e=3.058E-03  Homo sapiens
  1ex0-assembly1_A  TM=2.567E-01  e=3.841E-03  Homo sapiens
  1ggu-assembly1_A  TM=2.621E-01  e=6.058E-03  Homo sapiens